Protein AF-A0A2D5WL47-F1 (afdb_monomer_lite)

Structure (mmCIF, N/CA/C/O backbone):
data_AF-A0A2D5WL47-F1
#
_entry.id   AF-A0A2D5WL47-F1
#
loop_
_atom_site.group_PDB
_atom_site.id
_atom_site.type_symbol
_atom_site.label_atom_id
_atom_site.label_alt_id
_atom_site.label_comp_id
_atom_site.label_asym_id
_atom_site.label_entity_id
_atom_site.label_seq_id
_atom_site.pdbx_PDB_ins_code
_atom_site.Cartn_x
_atom_site.Cartn_y
_atom_site.Cartn_z
_atom_site.occupancy
_atom_site.B_iso_or_equiv
_atom_site.auth_seq_id
_atom_site.auth_comp_id
_atom_site.auth_asym_id
_atom_site.auth_atom_id
_atom_site.pdbx_PDB_model_num
ATOM 1 N N . MET A 1 1 ? -4.409 -23.242 6.420 1.00 43.31 1 MET A N 1
ATOM 2 C CA . MET A 1 1 ? -5.184 -22.576 7.485 1.00 43.31 1 MET A CA 1
ATOM 3 C C . MET A 1 1 ? -6.016 -21.404 6.954 1.00 43.31 1 MET A C 1
ATOM 5 O O . MET A 1 1 ? -6.972 -21.057 7.621 1.00 43.31 1 MET A O 1
ATOM 9 N N . ASP A 1 2 ? -5.780 -20.902 5.731 1.00 52.81 2 ASP A N 1
ATOM 10 C CA . ASP A 1 2 ? -6.525 -19.758 5.171 1.00 52.81 2 ASP A CA 1
ATOM 11 C C . ASP A 1 2 ? -7.237 -20.101 3.855 1.00 52.81 2 ASP A C 1
ATOM 13 O O . ASP A 1 2 ? -6.760 -19.752 2.778 1.00 52.81 2 ASP A O 1
ATOM 17 N N . GLN A 1 3 ? -8.363 -20.816 3.903 1.00 56.00 3 GLN A N 1
ATOM 18 C CA . GLN A 1 3 ? -9.167 -21.039 2.688 1.00 56.00 3 GLN A CA 1
ATOM 19 C C . GLN A 1 3 ? -10.639 -20.651 2.795 1.00 56.00 3 GLN A C 1
ATOM 21 O O . GLN A 1 3 ? -11.350 -20.820 1.814 1.00 56.00 3 GLN A O 1
ATOM 26 N N . ASP A 1 4 ? -11.098 -20.068 3.908 1.00 75.31 4 ASP A N 1
ATOM 27 C CA . ASP A 1 4 ? -12.531 -19.768 4.031 1.00 75.31 4 ASP A CA 1
ATOM 28 C C . ASP A 1 4 ? -12.894 -18.404 4.616 1.00 75.31 4 ASP A C 1
ATOM 30 O O . ASP A 1 4 ? -14.038 -18.218 4.997 1.00 75.31 4 ASP A O 1
ATOM 34 N N . ILE A 1 5 ? -11.991 -17.413 4.614 1.00 80.88 5 ILE A N 1
ATOM 35 C CA . ILE A 1 5 ? -12.363 -16.016 4.944 1.00 80.88 5 ILE A CA 1
ATOM 36 C C . ILE A 1 5 ? -13.631 -15.565 4.186 1.00 80.88 5 ILE A C 1
ATOM 38 O O . ILE A 1 5 ? -14.514 -14.992 4.820 1.00 80.88 5 ILE A O 1
ATOM 42 N N . PRO A 1 6 ? -13.795 -15.866 2.880 1.00 84.69 6 PRO A N 1
ATOM 43 C CA . PRO A 1 6 ? -15.007 -15.491 2.161 1.00 84.69 6 PRO A CA 1
ATOM 44 C C . PRO A 1 6 ? -16.266 -16.155 2.711 1.00 84.69 6 PRO A C 1
ATOM 46 O O . PRO A 1 6 ? -17.240 -15.455 2.953 1.00 84.69 6 PRO A O 1
ATOM 49 N N . LYS A 1 7 ? -16.258 -17.469 2.975 1.00 85.56 7 LYS A N 1
ATOM 50 C CA . LYS A 1 7 ? -17.434 -18.142 3.551 1.00 85.56 7 LYS A CA 1
ATOM 51 C C . LYS A 1 7 ? -17.694 -17.705 4.987 1.00 85.56 7 LYS A C 1
ATOM 53 O O . LYS A 1 7 ? -18.824 -17.378 5.318 1.00 85.56 7 LYS A O 1
ATOM 58 N N . LYS A 1 8 ? -16.642 -17.612 5.800 1.00 87.56 8 LYS A N 1
ATOM 59 C CA . LYS A 1 8 ? -16.720 -17.152 7.189 1.00 87.56 8 LYS A CA 1
ATOM 60 C C . LYS A 1 8 ? -17.296 -15.754 7.314 1.00 87.56 8 LYS A C 1
ATOM 62 O O . LYS A 1 8 ? -18.013 -15.505 8.267 1.00 87.56 8 LYS A O 1
ATOM 67 N N . SER A 1 9 ? -17.049 -14.873 6.342 1.00 88.00 9 SER A N 1
ATOM 68 C CA . SER A 1 9 ? -17.625 -13.525 6.371 1.00 88.00 9 SER A CA 1
ATOM 69 C C . SER A 1 9 ? -19.160 -13.512 6.386 1.00 88.00 9 SER A C 1
ATOM 71 O O . SER A 1 9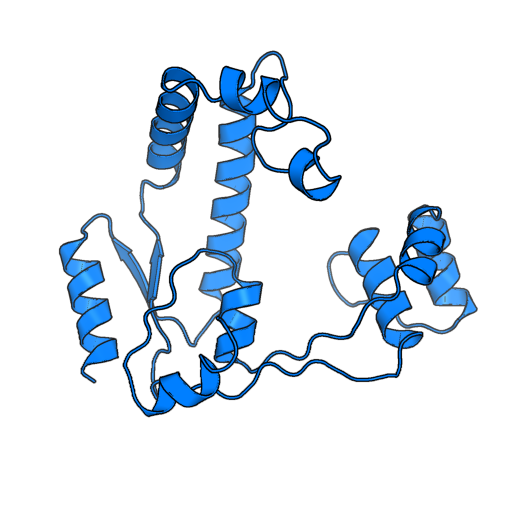 ? -19.741 -12.505 6.762 1.00 88.00 9 SER A O 1
ATOM 73 N N . PHE A 1 10 ? -19.828 -14.609 6.005 1.00 88.25 10 PHE A N 1
ATOM 74 C CA . PHE A 1 10 ? -21.287 -14.743 6.086 1.00 88.25 10 PHE A CA 1
ATOM 75 C C . PHE A 1 10 ? -21.785 -15.350 7.409 1.00 88.25 10 PHE A C 1
ATOM 77 O O . PHE A 1 10 ? -22.990 -15.364 7.644 1.00 88.25 10 PHE A O 1
ATOM 84 N N . GLU A 1 11 ? -20.890 -15.874 8.246 1.00 89.56 11 GLU A N 1
ATOM 85 C CA . GLU A 1 11 ? -21.222 -16.573 9.497 1.00 89.56 11 GLU A CA 1
ATOM 86 C C . GLU A 1 11 ? -20.698 -15.835 10.739 1.00 89.56 11 GLU A C 1
ATOM 88 O O . GLU A 1 11 ? -21.269 -15.964 11.820 1.00 89.56 11 GLU A O 1
ATOM 93 N N . GLU A 1 12 ? -19.617 -15.067 10.590 1.00 89.19 12 GLU A N 1
ATOM 94 C CA . GLU A 1 12 ? -18.886 -14.408 11.668 1.00 89.19 12 GLU A CA 1
ATOM 95 C C . GLU A 1 12 ? -18.470 -12.990 11.252 1.00 89.19 12 GLU A C 1
ATOM 97 O O . GLU A 1 12 ? -18.149 -12.733 10.087 1.00 89.19 12 GLU A O 1
ATOM 102 N N . ASP A 1 13 ? -18.383 -12.088 12.230 1.00 85.81 13 ASP A N 1
ATOM 103 C CA . ASP A 1 13 ? -17.834 -10.751 12.017 1.00 85.81 13 ASP A CA 1
ATOM 104 C C . ASP A 1 13 ? -16.311 -10.815 11.833 1.00 85.81 13 ASP A C 1
ATOM 106 O O . ASP A 1 13 ? -15.575 -11.340 12.674 1.00 85.81 13 ASP A O 1
ATOM 110 N N . ILE A 1 14 ? -15.816 -10.236 10.735 1.00 89.00 14 ILE A N 1
ATOM 111 C CA . ILE A 1 14 ? -14.386 -10.193 10.410 1.00 89.00 14 ILE A CA 1
ATOM 112 C C . ILE A 1 14 ? -13.913 -8.744 10.361 1.00 89.00 14 ILE A C 1
ATOM 114 O O . ILE A 1 14 ? -14.320 -7.970 9.497 1.00 89.00 14 ILE A O 1
ATOM 118 N N . LEU A 1 15 ? -12.964 -8.400 11.234 1.00 89.19 15 LEU A N 1
ATOM 119 C CA . LEU A 1 15 ? -12.290 -7.106 11.205 1.00 89.19 15 LEU A CA 1
ATOM 120 C C . LEU A 1 15 ? -10.944 -7.211 10.478 1.00 89.19 15 LEU A C 1
ATOM 122 O O . LEU A 1 15 ? -9.964 -7.735 11.009 1.00 89.19 15 LEU A O 1
ATOM 126 N N . ALA A 1 16 ? -10.883 -6.675 9.260 1.00 90.00 16 ALA A N 1
ATOM 127 C CA . ALA A 1 16 ? -9.639 -6.543 8.509 1.00 90.00 16 ALA A CA 1
ATOM 128 C C . ALA A 1 16 ? -8.959 -5.198 8.814 1.00 90.00 16 ALA A C 1
ATOM 130 O O . ALA A 1 16 ? -9.548 -4.138 8.612 1.00 90.00 16 ALA A O 1
ATOM 131 N N . VAL A 1 17 ? -7.694 -5.231 9.250 1.00 91.50 17 VAL A N 1
ATOM 132 C CA . VAL A 1 17 ? -6.908 -4.027 9.574 1.00 91.50 17 VAL A CA 1
ATOM 133 C C . VAL A 1 17 ? -5.669 -3.905 8.689 1.00 91.50 17 VAL A C 1
ATOM 135 O O . VAL A 1 17 ? -4.975 -4.883 8.413 1.00 91.50 17 VAL A O 1
ATOM 138 N N . GLY A 1 18 ? -5.368 -2.689 8.233 1.00 91.19 18 GLY A N 1
ATOM 139 C CA . GLY A 1 18 ? -4.182 -2.415 7.424 1.00 91.19 18 GLY A CA 1
ATOM 140 C C . GLY A 1 18 ? -4.255 -1.092 6.664 1.00 91.19 18 GLY A C 1
ATOM 141 O O . GLY A 1 18 ? -5.268 -0.405 6.669 1.00 91.19 18 GLY A O 1
ATOM 142 N N . GLY A 1 19 ? -3.158 -0.736 5.989 1.00 87.00 19 GLY A N 1
ATOM 143 C CA . GLY A 1 19 ? -3.037 0.520 5.229 1.00 87.00 19 GLY A CA 1
ATOM 144 C C . GLY A 1 19 ? -2.819 0.338 3.724 1.00 87.00 19 GLY A C 1
ATOM 145 O O . GLY A 1 19 ? -2.497 1.298 3.021 1.00 87.00 19 GLY A O 1
ATOM 146 N N . SER A 1 20 ? -2.915 -0.887 3.210 1.00 89.06 20 SER A N 1
ATOM 147 C CA . SER A 1 20 ? -2.666 -1.184 1.797 1.00 89.06 20 SER A CA 1
ATOM 148 C C . SER A 1 20 ? -3.931 -0.959 0.974 1.00 89.06 20 SER A C 1
ATOM 150 O O . SER A 1 20 ? -4.734 -1.876 0.823 1.00 89.06 20 SER A O 1
ATOM 152 N N . GLY A 1 21 ? -4.083 0.239 0.398 1.00 87.81 21 GLY A N 1
ATOM 153 C CA . GLY A 1 21 ? -5.276 0.621 -0.375 1.00 87.81 21 GLY A CA 1
ATOM 154 C C . GLY A 1 21 ? -5.687 -0.401 -1.441 1.00 87.81 21 GLY A C 1
ATOM 155 O O . GLY A 1 21 ? -6.848 -0.779 -1.502 1.00 87.81 21 GLY A O 1
ATOM 156 N N . LEU A 1 22 ? -4.735 -0.956 -2.205 1.00 86.69 22 LEU A N 1
ATOM 157 C CA . LEU A 1 22 ? -5.036 -1.990 -3.208 1.00 86.69 22 LEU A CA 1
ATOM 158 C C . LEU A 1 22 ? -5.657 -3.262 -2.604 1.00 86.69 22 LEU A C 1
ATOM 160 O O . LEU A 1 22 ? -6.521 -3.864 -3.230 1.00 86.69 22 LEU A O 1
ATOM 164 N N . TYR A 1 23 ? -5.226 -3.684 -1.413 1.00 88.38 23 TYR A N 1
ATOM 165 C CA . TYR A 1 23 ? -5.772 -4.882 -0.764 1.00 88.38 23 TYR A CA 1
ATOM 166 C C . TYR A 1 23 ? -7.167 -4.619 -0.209 1.00 88.38 23 TYR A C 1
ATOM 168 O O . TYR A 1 23 ? -8.057 -5.442 -0.389 1.00 88.38 23 TYR A O 1
ATOM 176 N N . VAL A 1 24 ? -7.378 -3.442 0.381 1.00 89.38 24 VAL A N 1
ATOM 177 C CA . VAL A 1 24 ? -8.704 -3.011 0.833 1.00 89.38 24 VAL A CA 1
ATOM 178 C C . VAL A 1 24 ? -9.665 -2.923 -0.358 1.00 89.38 24 VAL A C 1
ATOM 180 O O . VAL A 1 24 ? -10.738 -3.517 -0.327 1.00 89.38 24 VAL A O 1
ATOM 183 N N . LYS A 1 25 ? -9.237 -2.307 -1.467 1.00 87.56 25 LYS A N 1
ATOM 184 C CA . LYS A 1 25 ? -10.008 -2.258 -2.719 1.00 87.56 25 LYS A CA 1
ATOM 185 C C . LYS A 1 25 ? -10.340 -3.639 -3.255 1.00 87.56 25 LYS A C 1
ATOM 187 O O . LYS A 1 25 ? -11.439 -3.856 -3.746 1.00 87.56 25 LYS A O 1
ATOM 192 N N . ALA A 1 26 ? -9.393 -4.569 -3.167 1.00 87.56 26 ALA A N 1
ATOM 193 C CA . ALA A 1 26 ? -9.599 -5.920 -3.653 1.00 87.56 26 ALA A CA 1
ATOM 194 C C . ALA A 1 26 ? -10.737 -6.645 -2.948 1.00 87.56 26 ALA A C 1
ATOM 196 O O . ALA A 1 26 ? -11.525 -7.309 -3.617 1.00 87.56 26 ALA A O 1
ATOM 197 N N . ILE A 1 27 ? -10.845 -6.449 -1.638 1.00 88.44 27 ILE A N 1
ATOM 198 C CA . ILE A 1 27 ? -11.925 -6.994 -0.820 1.00 88.44 27 ILE A CA 1
ATOM 199 C C . ILE A 1 27 ? -13.246 -6.290 -1.156 1.00 88.44 27 ILE A C 1
ATOM 201 O O . ILE A 1 27 ? -14.239 -6.945 -1.454 1.00 88.44 27 ILE A O 1
ATOM 205 N N . ILE A 1 28 ? -13.237 -4.955 -1.165 1.00 88.75 28 ILE A N 1
ATOM 206 C CA . ILE A 1 28 ? -14.443 -4.127 -1.276 1.00 88.75 28 ILE A CA 1
ATOM 207 C C . ILE A 1 28 ? -15.092 -4.171 -2.675 1.00 88.75 28 ILE A C 1
ATOM 209 O O . ILE A 1 28 ? -16.319 -4.127 -2.799 1.00 88.75 28 ILE A O 1
ATOM 213 N N . ASP A 1 29 ? -14.281 -4.240 -3.733 1.00 86.56 29 ASP A N 1
ATOM 214 C CA . ASP A 1 29 ? -14.734 -4.161 -5.130 1.00 86.56 29 ASP A CA 1
ATOM 215 C C . ASP A 1 29 ? -14.579 -5.470 -5.901 1.00 86.56 29 ASP A C 1
ATOM 217 O O . ASP A 1 29 ? -14.781 -5.497 -7.114 1.00 86.56 29 ASP A O 1
ATOM 221 N N . ARG A 1 30 ? -14.214 -6.562 -5.220 1.00 83.19 30 ARG A N 1
ATOM 222 C CA . ARG A 1 30 ? -13.933 -7.856 -5.856 1.00 83.19 30 ARG A CA 1
ATOM 223 C C . ARG A 1 30 ? -12.927 -7.734 -7.004 1.00 83.19 30 ARG A C 1
ATOM 225 O O . ARG A 1 30 ? -13.163 -8.189 -8.123 1.00 83.19 30 ARG A O 1
ATOM 232 N N . TYR A 1 31 ? -11.802 -7.082 -6.725 1.00 81.75 31 TYR A N 1
ATOM 233 C CA . TYR A 1 31 ? -10.822 -6.740 -7.755 1.00 81.75 31 TYR A CA 1
ATOM 234 C C . TYR A 1 31 ? -10.299 -7.981 -8.490 1.00 81.75 31 TYR A C 1
ATOM 236 O O . TYR A 1 31 ? -10.012 -9.019 -7.885 1.00 81.75 31 TYR A O 1
ATOM 244 N N . GLU A 1 32 ? -10.140 -7.845 -9.806 1.00 80.75 32 GLU A N 1
ATOM 245 C CA . GLU A 1 32 ? -9.592 -8.887 -10.668 1.00 80.75 32 GLU A CA 1
ATOM 246 C C . GLU A 1 32 ? -8.072 -8.742 -10.781 1.00 80.75 32 GLU A C 1
ATOM 248 O O . GLU A 1 32 ? -7.541 -7.807 -11.388 1.00 80.75 32 GLU A O 1
ATOM 253 N N . PHE A 1 33 ? -7.347 -9.709 -10.233 1.00 80.38 33 PHE A N 1
ATOM 254 C CA . PHE A 1 33 ? -5.912 -9.824 -10.414 1.00 80.38 33 PHE A CA 1
ATOM 255 C C . PHE A 1 33 ? -5.618 -10.678 -11.642 1.00 80.38 33 PHE A C 1
ATOM 257 O O . PHE A 1 33 ? -5.869 -11.882 -11.673 1.00 80.38 33 PHE A O 1
ATOM 264 N N . LYS A 1 34 ? -5.022 -10.054 -12.656 1.00 81.38 34 LYS A N 1
ATOM 265 C CA . LYS A 1 34 ? -4.405 -10.796 -13.758 1.00 81.38 34 LYS A CA 1
ATOM 266 C C . LYS A 1 34 ? -3.190 -11.582 -13.244 1.00 81.38 34 LYS A C 1
ATOM 268 O O . LYS A 1 34 ? -2.488 -11.068 -12.362 1.00 81.38 34 LYS A O 1
ATOM 273 N N . PRO A 1 35 ? -2.898 -12.778 -13.768 1.00 79.75 3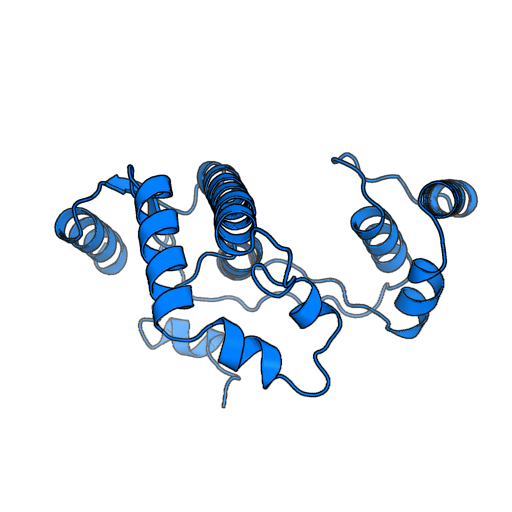5 PRO A N 1
ATOM 274 C CA . PRO A 1 35 ? -1.740 -13.544 -13.332 1.00 79.75 35 PRO A CA 1
ATOM 275 C C . PRO A 1 35 ? -0.441 -12.863 -13.760 1.00 79.75 35 PRO A C 1
ATOM 277 O O . PRO A 1 35 ? -0.419 -11.794 -14.383 1.00 79.75 35 PRO A O 1
ATOM 280 N N . THR A 1 36 ? 0.665 -13.483 -13.379 1.00 82.75 36 THR A N 1
ATOM 281 C CA . THR A 1 36 ? 1.992 -13.075 -13.806 1.00 82.75 36 THR A CA 1
ATOM 282 C C . THR A 1 36 ? 2.819 -14.294 -14.153 1.00 82.75 36 THR A C 1
ATOM 284 O O . THR A 1 36 ? 2.800 -15.255 -13.388 1.00 82.75 36 THR A O 1
ATOM 287 N N . ASP A 1 37 ? 3.607 -14.205 -15.215 1.00 85.81 37 ASP A N 1
ATOM 288 C CA . ASP A 1 37 ? 4.553 -15.243 -15.607 1.00 85.81 37 ASP A CA 1
ATOM 289 C C . ASP A 1 37 ? 5.986 -14.801 -15.249 1.00 85.81 37 ASP A C 1
ATOM 291 O O . ASP A 1 37 ? 6.429 -13.738 -15.702 1.00 85.81 37 ASP A O 1
ATOM 295 N N . PRO A 1 38 ? 6.716 -15.562 -14.410 1.00 88.19 38 PRO A N 1
ATOM 296 C CA . PRO A 1 38 ? 8.090 -15.237 -14.035 1.00 88.19 38 PRO A CA 1
ATOM 297 C C . PRO A 1 38 ? 9.082 -15.154 -15.206 1.00 88.19 38 PRO A C 1
ATOM 299 O O . PRO A 1 38 ? 10.014 -14.354 -15.129 1.00 88.19 38 PRO A O 1
ATOM 302 N N . ALA A 1 39 ? 8.906 -15.947 -16.267 1.00 90.19 39 ALA A N 1
ATOM 303 C CA . ALA A 1 39 ? 9.768 -15.919 -17.446 1.00 90.19 39 ALA A CA 1
ATOM 304 C C . ALA A 1 39 ? 9.547 -14.623 -18.235 1.00 90.19 39 ALA A C 1
ATOM 306 O O . ALA A 1 39 ? 10.502 -13.876 -18.453 1.00 90.19 39 ALA A O 1
ATOM 307 N N . ILE A 1 40 ? 8.284 -14.281 -18.523 1.00 89.88 40 ILE A N 1
ATOM 308 C CA . ILE A 1 40 ? 7.925 -13.012 -19.184 1.00 89.88 40 ILE A CA 1
ATOM 309 C C . ILE A 1 40 ? 8.420 -11.822 -18.355 1.00 89.88 40 ILE A C 1
ATOM 311 O O . ILE A 1 40 ? 9.051 -10.906 -18.880 1.00 89.88 40 ILE A O 1
ATOM 315 N N . ARG A 1 41 ? 8.191 -11.843 -17.034 1.00 90.81 41 ARG A N 1
ATOM 316 C CA . ARG A 1 41 ? 8.686 -10.809 -16.111 1.00 90.81 41 ARG A CA 1
ATOM 317 C C . ARG A 1 41 ? 10.193 -10.627 -16.248 1.00 90.81 41 ARG A C 1
ATOM 319 O O . ARG A 1 41 ? 10.663 -9.495 -16.317 1.00 90.81 41 ARG A O 1
ATOM 326 N N . SER A 1 42 ? 10.940 -11.730 -16.246 1.00 91.12 42 SER A N 1
ATOM 327 C CA . SER A 1 42 ? 12.399 -11.707 -16.310 1.00 91.12 42 SER A CA 1
ATOM 328 C C . SER A 1 42 ? 12.896 -11.081 -17.614 1.00 91.12 42 SER A C 1
ATOM 330 O O . SER A 1 42 ? 13.852 -10.310 -17.579 1.00 91.12 42 SER A O 1
ATOM 332 N N . GLU A 1 43 ? 12.247 -11.362 -18.744 1.00 92.75 43 GLU A N 1
ATOM 333 C CA . GLU A 1 43 ? 12.577 -10.750 -20.037 1.00 92.75 43 GLU A CA 1
ATOM 334 C C . GLU A 1 43 ? 12.267 -9.248 -20.049 1.00 92.75 43 GLU A C 1
ATOM 336 O O . GLU A 1 43 ? 13.118 -8.428 -20.397 1.00 92.75 43 GLU A O 1
ATOM 341 N N . LEU A 1 44 ? 11.079 -8.856 -19.581 1.00 93.12 44 LEU A N 1
ATOM 342 C CA . LEU A 1 44 ? 10.672 -7.451 -19.523 1.00 93.12 44 LEU A CA 1
ATOM 343 C C . LEU A 1 44 ? 11.530 -6.626 -18.549 1.00 93.12 44 LEU A C 1
ATOM 345 O O . LEU A 1 44 ? 11.807 -5.452 -18.804 1.00 93.12 44 LEU A O 1
ATOM 349 N N . GLU A 1 45 ? 11.996 -7.222 -17.447 1.00 93.00 45 GLU A N 1
ATOM 350 C CA . GLU A 1 45 ? 12.880 -6.560 -16.482 1.00 93.00 45 GLU A CA 1
ATOM 351 C C . GLU A 1 45 ? 14.229 -6.149 -17.095 1.00 93.00 45 GLU A C 1
ATOM 353 O O . GLU A 1 45 ? 14.823 -5.171 -16.622 1.00 93.00 45 GLU A O 1
ATOM 358 N N . GLN A 1 46 ? 14.688 -6.819 -18.159 1.00 94.50 46 GLN A N 1
ATOM 359 C CA . GLN A 1 46 ? 15.919 -6.467 -18.878 1.00 94.50 46 GLN A CA 1
ATOM 360 C C . GLN A 1 46 ? 15.761 -5.214 -19.749 1.00 94.50 46 GLN A C 1
ATOM 362 O O . GLN A 1 46 ? 16.747 -4.526 -20.016 1.00 94.50 46 GLN A O 1
ATOM 367 N N . LEU A 1 47 ? 14.533 -4.872 -20.147 1.00 94.06 47 LEU A N 1
ATOM 368 C CA . LEU A 1 47 ? 14.256 -3.723 -21.005 1.00 94.06 47 LEU A CA 1
ATOM 369 C C . LEU A 1 47 ? 14.281 -2.413 -20.212 1.00 94.06 47 LEU A C 1
ATOM 371 O O . LEU A 1 47 ? 13.796 -2.320 -19.079 1.00 94.06 47 LEU A O 1
ATOM 375 N N . ASN A 1 48 ? 14.846 -1.361 -20.795 1.00 94.06 48 ASN A N 1
ATOM 376 C CA . ASN A 1 48 ? 14.741 -0.009 -20.251 1.00 94.06 48 ASN A CA 1
ATOM 377 C C . ASN A 1 48 ? 13.377 0.630 -20.594 1.00 94.06 48 ASN A C 1
ATOM 379 O O . ASN A 1 48 ? 12.536 0.024 -21.255 1.00 94.06 48 ASN A O 1
ATOM 383 N N . TYR A 1 49 ? 13.134 1.846 -20.099 1.00 93.06 49 TYR A N 1
ATOM 384 C CA . TYR A 1 49 ? 11.855 2.536 -20.294 1.00 93.06 49 TYR A CA 1
ATOM 385 C C . TYR A 1 49 ? 11.508 2.726 -21.781 1.00 93.06 49 TYR A C 1
ATOM 387 O O . TYR A 1 49 ? 10.415 2.352 -22.198 1.00 93.06 49 TYR A O 1
ATOM 395 N N . ASP A 1 50 ? 12.448 3.226 -22.583 1.00 94.12 50 ASP A N 1
ATOM 396 C CA . ASP A 1 50 ? 12.227 3.513 -24.006 1.00 94.12 50 ASP A CA 1
ATOM 397 C C . ASP A 1 50 ? 12.004 2.230 -24.816 1.00 94.12 50 ASP A C 1
ATOM 399 O O . ASP A 1 50 ? 11.163 2.178 -25.711 1.00 94.12 50 ASP A O 1
ATOM 403 N N . GLN A 1 51 ? 12.713 1.155 -24.463 1.00 95.44 51 GLN A N 1
ATOM 404 C CA . GLN A 1 51 ? 12.520 -0.166 -25.059 1.00 95.44 51 GLN A CA 1
ATOM 405 C C . GLN A 1 51 ? 11.132 -0.738 -24.755 1.00 95.44 51 GLN A C 1
ATOM 407 O O . GLN A 1 51 ? 10.532 -1.351 -25.633 1.00 95.44 51 GLN A O 1
ATOM 412 N N . LEU A 1 52 ? 10.601 -0.522 -23.547 1.00 94.88 52 LEU A N 1
ATOM 413 C CA . LEU A 1 52 ? 9.240 -0.938 -23.200 1.00 94.88 52 LEU A CA 1
ATOM 414 C C . LEU A 1 52 ? 8.189 -0.131 -23.966 1.00 94.88 52 LEU A C 1
ATOM 416 O O . LEU A 1 52 ? 7.224 -0.715 -24.447 1.00 94.88 52 LEU A O 1
ATOM 420 N N . ILE A 1 53 ? 8.381 1.179 -24.135 1.00 94.06 53 ILE A N 1
ATOM 421 C CA . ILE A 1 53 ? 7.501 2.002 -24.982 1.00 94.06 53 ILE A CA 1
ATOM 422 C C . ILE A 1 53 ? 7.514 1.491 -26.424 1.00 94.06 53 ILE A C 1
ATOM 424 O O . ILE A 1 53 ? 6.460 1.238 -27.000 1.00 94.06 53 ILE A O 1
ATOM 428 N N . LYS A 1 54 ? 8.699 1.224 -26.978 1.00 94.62 54 LYS A N 1
ATOM 429 C CA . LYS A 1 54 ? 8.817 0.646 -28.319 1.00 94.62 54 LYS A CA 1
ATOM 430 C C . LYS A 1 54 ? 8.163 -0.734 -28.419 1.00 94.62 54 LYS A C 1
ATOM 432 O O . LYS A 1 54 ? 7.584 -1.063 -29.447 1.00 94.62 54 LYS A O 1
ATOM 437 N N . PHE A 1 55 ? 8.227 -1.545 -27.361 1.00 94.19 55 PHE A N 1
ATOM 438 C CA . PHE A 1 55 ? 7.523 -2.827 -27.308 1.00 94.19 55 PHE A CA 1
ATOM 439 C C . PHE A 1 55 ? 6.007 -2.631 -27.424 1.00 94.19 55 PHE A C 1
ATOM 441 O O . PHE A 1 55 ? 5.363 -3.361 -28.174 1.00 94.19 55 PHE A O 1
ATOM 448 N N . HIS A 1 56 ? 5.446 -1.644 -26.719 1.00 94.00 56 HIS A N 1
ATOM 449 C CA . HIS A 1 56 ? 4.033 -1.289 -26.845 1.00 94.00 56 HIS A CA 1
ATOM 450 C C . HIS A 1 56 ? 3.670 -0.899 -28.283 1.00 94.00 56 HIS A C 1
ATOM 452 O O . HIS A 1 56 ? 2.694 -1.415 -28.817 1.00 94.00 56 HIS A O 1
ATOM 458 N N . GLU A 1 57 ? 4.477 -0.048 -28.922 1.00 93.25 57 GLU A N 1
ATOM 459 C CA . GLU A 1 57 ? 4.257 0.392 -30.307 1.00 93.25 57 GLU A CA 1
ATOM 460 C C . GLU A 1 57 ? 4.308 -0.771 -31.306 1.00 93.25 57 GLU A C 1
ATOM 462 O O . GLU A 1 57 ? 3.409 -0.919 -32.127 1.00 93.25 57 GLU A O 1
ATOM 467 N N . LEU A 1 58 ? 5.339 -1.621 -31.224 1.00 94.38 58 LEU A N 1
ATOM 468 C CA . LEU A 1 58 ? 5.551 -2.727 -32.165 1.00 94.38 58 LEU A CA 1
ATOM 469 C C . LEU A 1 58 ? 4.494 -3.833 -32.062 1.00 94.38 58 LEU A C 1
ATOM 471 O O . LEU A 1 58 ? 4.268 -4.533 -33.044 1.00 94.38 58 LEU A O 1
ATOM 475 N N . ASN A 1 59 ? 3.885 -4.008 -30.888 1.00 92.69 59 ASN A N 1
ATOM 476 C CA . ASN A 1 59 ? 2.873 -5.039 -30.637 1.00 92.69 59 ASN A CA 1
ATOM 477 C C . ASN A 1 59 ? 1.449 -4.468 -30.571 1.00 92.69 59 ASN A C 1
ATOM 479 O O . ASN A 1 59 ? 0.542 -5.165 -30.126 1.00 92.69 59 ASN A O 1
ATOM 483 N N . GLU A 1 60 ? 1.260 -3.200 -30.955 1.00 93.12 60 GLU A N 1
ATOM 484 C CA . GLU A 1 60 ? -0.039 -2.512 -30.936 1.00 93.12 60 GLU A CA 1
ATOM 485 C C . GLU A 1 60 ? -0.733 -2.548 -29.555 1.00 93.12 60 GLU A C 1
ATOM 487 O O . GLU A 1 60 ? -1.959 -2.518 -29.441 1.00 93.12 60 GLU A O 1
ATOM 492 N N . ILE A 1 61 ? 0.055 -2.587 -28.472 1.00 92.38 61 ILE A N 1
ATOM 493 C CA . ILE A 1 61 ? -0.454 -2.593 -27.098 1.00 92.38 61 ILE A CA 1
ATOM 494 C C . ILE A 1 61 ? -0.656 -1.139 -26.656 1.00 92.38 61 ILE A C 1
ATOM 496 O O . ILE A 1 61 ? 0.331 -0.411 -26.494 1.00 92.38 61 ILE A O 1
ATOM 500 N N . PRO A 1 62 ? -1.891 -0.697 -26.358 1.00 92.12 62 PRO A N 1
ATOM 501 C CA . PRO A 1 62 ? -2.136 0.681 -25.965 1.00 92.12 62 PRO A CA 1
ATOM 502 C C . PRO A 1 62 ? -1.392 1.021 -24.672 1.00 92.12 62 PRO A C 1
ATOM 504 O O . PRO A 1 62 ? -1.335 0.232 -23.719 1.00 92.12 62 PRO A O 1
ATOM 507 N N . ILE A 1 63 ? -0.801 2.213 -24.652 1.00 90.25 63 ILE A N 1
ATOM 508 C CA . ILE A 1 63 ? -0.113 2.741 -23.477 1.00 90.25 63 ILE A CA 1
ATOM 509 C C . ILE A 1 63 ? -1.171 3.125 -22.424 1.00 90.25 63 ILE A C 1
ATOM 511 O O . ILE A 1 63 ? -2.171 3.753 -22.775 1.00 90.25 63 ILE A O 1
ATOM 515 N N . PRO A 1 64 ? -0.982 2.768 -21.140 1.00 84.25 64 PRO A N 1
ATOM 516 C CA . PRO A 1 64 ? -1.919 3.131 -20.080 1.00 84.25 64 PRO A CA 1
ATOM 517 C C . PRO A 1 64 ? -2.081 4.649 -19.925 1.00 84.25 64 PRO A C 1
ATOM 519 O O . PRO A 1 64 ? -1.085 5.363 -19.828 1.00 84.25 64 PRO A O 1
ATOM 522 N N . ASP A 1 65 ? -3.321 5.125 -19.784 1.00 81.12 65 ASP A N 1
ATOM 523 C CA . ASP A 1 65 ? -3.645 6.540 -19.524 1.00 81.12 65 ASP A CA 1
ATOM 524 C C . ASP A 1 65 ? -3.471 6.911 -18.036 1.00 81.12 65 ASP A C 1
ATOM 526 O O . ASP A 1 65 ? -4.403 7.266 -17.318 1.00 81.12 65 ASP A O 1
ATOM 530 N N . ILE A 1 66 ? -2.261 6.700 -17.517 1.00 80.50 66 ILE A N 1
ATOM 531 C CA . ILE A 1 66 ? -1.864 6.975 -16.130 1.00 80.50 66 ILE A CA 1
ATOM 532 C C . ILE A 1 66 ? -0.382 7.358 -16.079 1.00 80.50 66 ILE A C 1
ATOM 534 O O . ILE A 1 66 ? 0.364 7.102 -17.018 1.00 80.50 66 ILE A O 1
ATOM 538 N N . GLU A 1 67 ? 0.080 7.903 -14.946 1.00 79.44 67 GLU A N 1
ATOM 539 C CA . GLU A 1 67 ? 1.505 8.185 -14.717 1.00 79.44 67 GLU A CA 1
ATOM 540 C C . GLU A 1 67 ? 2.367 6.944 -15.008 1.00 79.44 67 GLU A C 1
ATOM 542 O O . GLU A 1 67 ? 2.318 5.944 -14.277 1.00 79.44 67 GLU A O 1
ATOM 547 N N . LEU A 1 68 ? 3.152 7.014 -16.085 1.00 82.88 68 LEU A N 1
ATOM 548 C CA . LEU A 1 68 ? 3.933 5.896 -16.589 1.00 82.88 68 LEU A CA 1
ATOM 549 C C . LEU A 1 68 ? 5.196 5.691 -15.764 1.00 82.88 68 LEU A C 1
ATOM 551 O O . LEU A 1 68 ? 5.915 6.613 -15.390 1.00 82.88 68 LEU A O 1
ATOM 555 N N . ASN A 1 69 ? 5.492 4.426 -15.509 1.00 87.88 69 ASN A N 1
ATOM 556 C CA . ASN A 1 69 ? 6.790 3.999 -15.024 1.00 87.88 69 ASN A CA 1
ATOM 557 C C . ASN A 1 69 ? 7.088 2.611 -15.584 1.00 87.88 69 ASN A C 1
ATOM 559 O O . ASN A 1 69 ? 6.178 1.898 -16.014 1.00 87.88 69 ASN A O 1
ATOM 563 N N . LYS A 1 70 ? 8.363 2.212 -15.523 1.00 90.38 70 LYS A N 1
ATOM 564 C CA . LYS A 1 70 ? 8.832 0.909 -16.013 1.00 90.38 70 LYS A CA 1
ATOM 565 C C . LYS A 1 70 ? 7.938 -0.243 -15.536 1.00 90.38 70 LYS A C 1
ATOM 567 O O . LYS A 1 70 ? 7.515 -1.066 -16.334 1.00 90.38 70 LYS A O 1
ATOM 572 N N . ARG A 1 71 ? 7.571 -0.266 -14.250 1.00 88.25 71 ARG A N 1
ATOM 573 C CA . ARG A 1 71 ? 6.725 -1.326 -13.675 1.00 88.25 71 ARG A CA 1
ATOM 574 C C . ARG A 1 71 ? 5.316 -1.358 -14.274 1.00 88.25 71 ARG A C 1
ATOM 576 O O . ARG A 1 71 ? 4.792 -2.443 -14.493 1.00 88.25 71 ARG A O 1
ATOM 583 N N . ARG A 1 72 ? 4.696 -0.203 -14.526 1.00 89.56 72 ARG A N 1
ATOM 584 C CA . ARG A 1 72 ? 3.354 -0.113 -15.125 1.00 89.56 72 ARG A CA 1
ATOM 585 C C . ARG A 1 72 ? 3.347 -0.529 -16.593 1.00 89.56 72 ARG A C 1
ATOM 587 O O . ARG A 1 72 ? 2.423 -1.230 -16.983 1.00 89.56 72 ARG A O 1
ATOM 594 N N . LEU A 1 73 ? 4.378 -0.163 -17.358 1.00 92.69 73 LEU A N 1
ATOM 595 C CA . LEU A 1 73 ? 4.540 -0.604 -18.749 1.00 92.69 73 LEU A CA 1
ATOM 596 C C . LEU A 1 73 ? 4.685 -2.126 -18.825 1.00 92.69 73 LEU A C 1
ATOM 598 O O . LEU A 1 73 ? 3.882 -2.785 -19.477 1.00 92.69 73 LEU A O 1
ATOM 602 N N . MET A 1 74 ? 5.624 -2.694 -18.056 1.00 92.12 74 MET A N 1
ATOM 603 C CA . MET A 1 74 ? 5.796 -4.151 -17.983 1.00 92.12 74 MET A CA 1
ATOM 604 C C . MET A 1 74 ? 4.490 -4.847 -17.591 1.00 92.12 74 MET A C 1
ATOM 606 O O . MET A 1 74 ? 4.093 -5.817 -18.223 1.00 92.12 74 MET A O 1
ATOM 610 N N . ARG A 1 75 ? 3.779 -4.320 -16.583 1.00 89.69 75 ARG A N 1
ATOM 611 C CA . ARG A 1 75 ? 2.509 -4.898 -16.133 1.00 89.69 75 ARG A CA 1
ATOM 612 C C . ARG A 1 75 ? 1.421 -4.838 -17.204 1.00 89.69 75 ARG A C 1
ATOM 614 O O . ARG A 1 75 ? 0.625 -5.767 -17.287 1.00 89.69 75 ARG A O 1
ATOM 6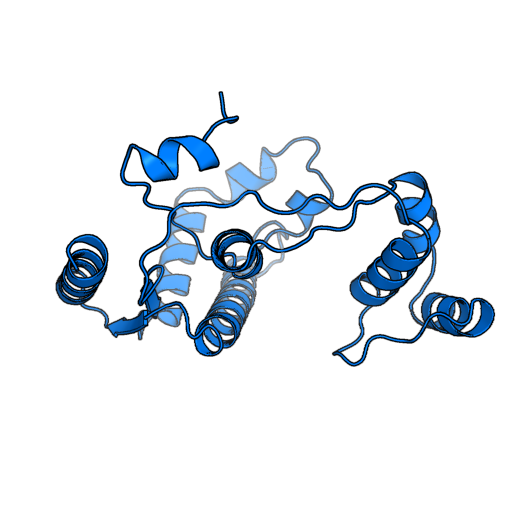21 N N . ASN A 1 76 ? 1.365 -3.767 -17.995 1.00 90.56 76 ASN A N 1
ATOM 622 C CA . ASN A 1 76 ? 0.420 -3.675 -19.099 1.00 90.56 76 ASN A CA 1
ATOM 623 C C . ASN A 1 76 ? 0.763 -4.700 -20.180 1.00 90.56 76 ASN A C 1
ATOM 625 O O . ASN A 1 76 ? -0.116 -5.452 -20.572 1.00 90.56 76 ASN A O 1
ATOM 629 N N . ILE A 1 77 ? 2.032 -4.811 -20.575 1.00 91.25 77 ILE A N 1
ATOM 630 C CA . ILE A 1 77 ? 2.489 -5.822 -21.538 1.00 91.25 77 ILE A CA 1
ATOM 631 C C . ILE A 1 77 ? 2.131 -7.238 -21.061 1.00 91.25 77 ILE A C 1
ATOM 633 O O . ILE A 1 77 ? 1.438 -7.961 -21.771 1.00 91.25 77 ILE A O 1
ATOM 637 N N . GLU A 1 78 ? 2.493 -7.605 -19.824 1.00 89.94 78 GLU A N 1
ATOM 638 C CA . GLU A 1 78 ? 2.107 -8.892 -19.219 1.00 89.94 78 GLU A CA 1
ATOM 639 C C . GLU A 1 78 ? 0.599 -9.135 -19.313 1.00 89.94 78 GLU A C 1
ATOM 641 O O . GLU A 1 78 ? 0.161 -10.243 -19.594 1.00 89.94 78 GLU A O 1
ATOM 646 N N . SER A 1 79 ? -0.201 -8.092 -19.083 1.00 86.81 79 SER A N 1
ATOM 647 C CA . SER A 1 79 ? -1.657 -8.190 -19.060 1.00 86.81 79 SER A CA 1
ATOM 648 C C . SER A 1 79 ? -2.311 -8.434 -20.422 1.00 86.81 79 SER A C 1
ATOM 650 O O . SER A 1 79 ? -3.497 -8.770 -20.433 1.00 86.81 79 SER A O 1
ATOM 652 N N . TYR A 1 80 ? -1.578 -8.201 -21.515 1.00 87.69 80 TYR A N 1
ATOM 653 C CA . TYR A 1 80 ? -1.992 -8.481 -22.893 1.00 87.69 80 TYR A CA 1
ATOM 654 C C . TYR A 1 80 ? -1.427 -9.813 -23.396 1.00 87.69 80 TYR A C 1
ATOM 656 O O . TYR A 1 80 ? -2.054 -10.447 -24.234 1.00 87.69 80 TYR A O 1
ATOM 664 N N . ILE A 1 81 ? -0.267 -10.244 -22.888 1.00 86.56 81 ILE A N 1
ATOM 665 C CA . ILE A 1 81 ? 0.323 -11.541 -23.251 1.00 86.56 81 ILE A CA 1
ATOM 666 C C . ILE A 1 81 ? -0.373 -12.691 -22.508 1.00 86.56 81 ILE A C 1
ATOM 668 O O . ILE A 1 81 ? -0.594 -13.757 -23.075 1.00 86.56 81 ILE A O 1
ATOM 672 N N . LEU A 1 82 ? -0.707 -12.490 -21.232 1.00 83.25 82 LEU A N 1
ATOM 673 C CA . LEU A 1 82 ? -1.311 -13.513 -20.382 1.00 83.25 82 LEU A CA 1
ATOM 674 C C . LEU A 1 82 ? -2.837 -13.414 -20.436 1.00 83.25 82 LEU A C 1
ATOM 676 O O . LEU A 1 82 ? -3.438 -12.614 -19.714 1.00 83.25 82 LEU A O 1
ATOM 680 N N . ASP A 1 83 ? -3.445 -14.242 -21.285 1.00 68.62 83 ASP A N 1
ATOM 681 C CA . ASP A 1 83 ? -4.904 -14.327 -21.459 1.00 68.62 83 ASP A CA 1
ATOM 682 C C . ASP A 1 83 ? -5.573 -15.325 -20.482 1.00 68.62 83 ASP A C 1
ATOM 684 O O . ASP A 1 83 ? -6.794 -15.384 -20.347 1.00 68.62 83 ASP A O 1
ATOM 688 N N . GLU A 1 84 ? -4.782 -16.108 -19.739 1.00 62.00 84 GLU A N 1
ATOM 689 C CA . GLU A 1 84 ? -5.298 -17.234 -18.953 1.00 62.00 84 GLU A CA 1
ATOM 690 C C . GLU A 1 84 ? -5.590 -16.898 -17.482 1.00 62.00 84 GLU A C 1
ATOM 692 O O . GLU A 1 84 ? -4.785 -16.311 -16.775 1.00 62.00 84 GLU A O 1
ATOM 697 N N . SER A 1 85 ? -6.758 -17.334 -17.000 1.00 58.47 85 SER A N 1
ATOM 698 C CA . SER A 1 85 ? -7.230 -17.335 -15.603 1.00 58.47 85 SER A CA 1
ATOM 699 C C . SER A 1 85 ? -6.983 -16.055 -14.785 1.00 58.47 85 SER A C 1
ATOM 701 O O . SER A 1 85 ? -5.961 -15.856 -14.127 1.00 58.47 85 SER A O 1
ATOM 703 N N . LYS A 1 86 ? -8.000 -15.195 -14.735 1.00 73.19 86 LYS A N 1
ATOM 704 C CA . LYS A 1 86 ? -8.049 -14.090 -13.776 1.00 73.19 86 LYS A CA 1
ATOM 705 C C . LYS A 1 86 ? -8.323 -14.639 -12.376 1.00 73.19 86 LYS A C 1
ATOM 707 O O . LYS A 1 86 ? -9.296 -15.368 -12.183 1.00 73.19 86 LYS A O 1
ATOM 712 N N . TYR A 1 87 ? -7.527 -14.245 -11.385 1.00 76.56 87 TYR A N 1
ATOM 713 C CA . TYR A 1 87 ? -7.927 -14.418 -9.993 1.00 76.56 87 TYR A CA 1
ATOM 714 C C . TYR A 1 87 ? -8.883 -13.283 -9.628 1.00 76.56 87 TYR A C 1
ATOM 716 O O . TYR A 1 87 ? -8.473 -12.131 -9.488 1.00 76.56 87 TYR A O 1
ATOM 724 N N . VAL A 1 88 ? -10.167 -13.597 -9.501 1.00 80.25 88 VAL A N 1
ATOM 725 C CA . VAL A 1 88 ? -11.175 -12.651 -9.016 1.00 80.25 88 VAL A CA 1
ATOM 726 C C . VAL A 1 88 ? -11.271 -12.808 -7.510 1.00 80.25 88 VAL A C 1
ATOM 728 O O . VAL A 1 88 ? -11.468 -13.924 -7.026 1.00 80.25 88 VAL A O 1
ATOM 731 N N . PHE A 1 89 ? -11.140 -11.707 -6.766 1.00 81.44 89 PHE A N 1
ATOM 732 C CA . PHE A 1 89 ? -11.310 -11.784 -5.322 1.00 81.44 89 PHE A CA 1
ATOM 733 C C . PHE A 1 89 ? -12.727 -12.315 -4.998 1.00 81.44 89 PHE A C 1
ATOM 735 O O . PHE A 1 89 ? -13.722 -11.836 -5.568 1.00 81.44 89 PHE A O 1
ATOM 742 N N . PRO A 1 90 ? -12.837 -13.353 -4.150 1.00 84.75 90 PRO A N 1
ATOM 743 C CA . PRO A 1 90 ? -14.116 -13.976 -3.829 1.00 84.75 90 PRO A CA 1
ATOM 744 C C . PRO A 1 90 ? -15.052 -12.972 -3.154 1.00 84.75 90 PRO A C 1
ATOM 746 O O . PRO A 1 90 ? -14.612 -12.010 -2.529 1.00 84.75 90 PRO A O 1
ATOM 749 N N . GLN A 1 91 ? -16.357 -13.186 -3.301 1.00 84.88 91 GLN A N 1
ATOM 750 C CA . GLN A 1 91 ? -17.337 -12.340 -2.632 1.00 84.88 91 GLN A CA 1
ATOM 751 C C . GLN A 1 91 ? -17.230 -12.520 -1.116 1.00 84.88 91 GLN A C 1
ATOM 753 O O . GLN A 1 91 ? -17.170 -13.645 -0.622 1.00 84.88 91 GLN A O 1
ATOM 758 N N . VAL A 1 92 ? -17.223 -11.397 -0.410 1.00 88.56 92 VAL A N 1
ATOM 759 C CA . VAL A 1 92 ? -17.315 -11.314 1.048 1.00 88.56 92 VAL A CA 1
ATOM 760 C C . VAL A 1 92 ? -18.627 -10.629 1.424 1.00 88.56 92 VAL A C 1
ATOM 762 O O . VAL A 1 92 ? -19.162 -9.848 0.630 1.00 88.56 92 VAL A O 1
ATOM 765 N N . CYS A 1 93 ? -19.146 -10.923 2.611 1.00 88.31 93 CYS A N 1
ATOM 766 C CA . CYS A 1 93 ? -20.241 -10.159 3.193 1.00 88.31 93 CYS A CA 1
ATOM 767 C C . CYS A 1 93 ? -19.714 -8.777 3.599 1.00 88.31 93 CYS A C 1
ATOM 769 O O . CYS A 1 93 ? -18.724 -8.681 4.324 1.00 88.31 93 CYS A O 1
ATOM 771 N N . LEU A 1 94 ? -20.334 -7.714 3.088 1.00 87.69 94 LEU A N 1
ATOM 772 C CA . LEU A 1 94 ? -19.995 -6.330 3.413 1.00 87.69 94 LEU A CA 1
ATOM 773 C C . LEU A 1 94 ? -21.276 -5.586 3.801 1.00 87.69 94 LEU A C 1
ATOM 775 O O . LEU A 1 94 ? -22.323 -5.889 3.226 1.00 87.69 94 LEU A O 1
ATOM 779 N N . PRO A 1 95 ? -21.199 -4.601 4.711 1.00 84.88 95 PRO A N 1
ATOM 780 C CA . PRO A 1 95 ? -22.317 -3.708 4.991 1.00 84.88 95 PRO A CA 1
ATOM 781 C C . PRO A 1 95 ? -22.775 -2.951 3.735 1.00 84.88 95 PRO A C 1
ATOM 783 O O . PRO A 1 95 ? -21.956 -2.593 2.885 1.00 84.88 95 PRO A O 1
ATOM 786 N N . ASP A 1 96 ? -24.072 -2.640 3.655 1.00 81.44 96 ASP A N 1
ATOM 787 C CA . ASP A 1 96 ? -24.667 -1.914 2.520 1.00 81.44 96 ASP A CA 1
ATOM 788 C C . ASP A 1 96 ? -24.210 -0.446 2.428 1.00 81.44 96 ASP A C 1
ATOM 790 O O . ASP A 1 96 ? -24.284 0.170 1.363 1.00 81.44 96 ASP A O 1
ATOM 794 N N . SER A 1 97 ? -23.757 0.131 3.547 1.00 86.69 97 SER A N 1
ATOM 795 C CA . SER A 1 97 ? -23.307 1.522 3.634 1.00 86.69 97 SER A CA 1
ATOM 796 C C . SER A 1 97 ? -21.783 1.641 3.480 1.00 86.69 97 SER A C 1
ATOM 798 O O . SER A 1 97 ? -21.247 1.546 2.377 1.00 86.69 97 SER A O 1
ATOM 800 N N . TYR A 1 98 ? -21.066 1.866 4.580 1.00 91.62 98 TYR A N 1
ATOM 801 C CA . TYR A 1 98 ? -19.611 1.896 4.611 1.00 91.62 98 TYR A CA 1
ATOM 802 C C . TYR A 1 98 ? -19.062 0.506 4.922 1.00 91.62 98 TYR A C 1
ATOM 804 O O . TYR A 1 98 ? -19.440 -0.117 5.907 1.00 91.62 98 TYR A O 1
ATOM 812 N N . ALA A 1 99 ? -18.088 0.058 4.135 1.00 91.44 99 ALA A N 1
ATOM 813 C CA . ALA A 1 99 ? -17.373 -1.193 4.372 1.00 91.44 99 ALA A CA 1
ATOM 814 C C . ALA A 1 99 ? -16.338 -1.089 5.511 1.00 91.44 99 ALA A C 1
ATOM 816 O O . ALA A 1 99 ? -15.728 -2.086 5.888 1.00 91.44 99 ALA A O 1
ATOM 817 N N . GLY A 1 100 ? -16.090 0.116 6.035 1.00 92.69 100 GLY A N 1
ATOM 818 C CA . GLY A 1 100 ? -15.153 0.345 7.128 1.00 92.69 100 GLY A CA 1
ATOM 819 C C . GLY A 1 100 ? -14.752 1.808 7.279 1.00 92.69 100 GLY A C 1
ATOM 820 O O . GLY A 1 100 ? -15.353 2.710 6.689 1.00 92.69 100 GLY A O 1
ATOM 821 N N . ILE A 1 101 ? -13.700 2.032 8.068 1.00 93.81 101 ILE A N 1
ATOM 822 C CA . ILE A 1 101 ? -13.168 3.362 8.371 1.00 93.81 101 ILE A CA 1
ATOM 823 C C . ILE A 1 101 ? -11.748 3.541 7.834 1.00 93.81 101 ILE A C 1
ATOM 825 O O . ILE A 1 101 ? -10.937 2.616 7.838 1.00 93.81 101 ILE A O 1
ATOM 829 N N . PHE A 1 102 ? -11.419 4.765 7.430 1.00 94.94 102 PHE A N 1
ATOM 830 C CA . PHE A 1 102 ? -10.038 5.201 7.257 1.00 94.94 102 PHE A CA 1
ATOM 831 C C . PHE A 1 102 ? -9.718 6.267 8.304 1.00 94.94 102 PHE A C 1
ATOM 833 O O . PHE A 1 102 ? -10.175 7.408 8.203 1.00 94.94 102 PHE A O 1
ATOM 840 N N . TRP A 1 103 ? -8.932 5.887 9.311 1.00 94.25 103 TRP A N 1
ATOM 841 C CA . TRP A 1 103 ? -8.496 6.802 10.360 1.00 94.25 103 TRP A CA 1
ATOM 842 C C . TRP A 1 103 ? -7.274 7.611 9.904 1.00 94.25 103 TRP A C 1
ATOM 844 O O . TRP A 1 103 ? -6.169 7.089 9.744 1.00 94.25 103 TRP A O 1
ATOM 854 N N . ASN A 1 104 ? -7.482 8.909 9.697 1.00 94.44 104 ASN A N 1
ATOM 855 C CA . ASN A 1 104 ? -6.449 9.883 9.379 1.00 94.44 104 ASN A CA 1
ATOM 856 C C . ASN A 1 104 ? -6.092 10.698 10.629 1.00 94.44 104 ASN A C 1
ATOM 858 O O . ASN A 1 104 ? -6.714 11.718 10.912 1.00 94.44 104 ASN A O 1
ATOM 862 N N . HIS A 1 105 ? -5.071 10.267 11.367 1.00 94.19 105 HIS A N 1
ATOM 863 C CA . HIS A 1 105 ? -4.602 10.998 12.543 1.00 94.19 105 HIS A CA 1
ATOM 864 C C . HIS A 1 105 ? -3.975 12.356 12.134 1.00 94.19 105 HIS A C 1
ATOM 866 O O . HIS A 1 105 ? -2.975 12.359 11.406 1.00 94.19 105 HIS A O 1
ATOM 872 N N . PRO A 1 106 ? -4.448 13.515 12.642 1.00 94.12 106 PRO A N 1
ATOM 873 C CA . PRO A 1 106 ? -3.947 14.841 12.246 1.00 94.12 106 PRO A CA 1
ATOM 874 C C . PRO A 1 106 ? -2.424 15.000 12.408 1.00 94.12 106 PRO A C 1
ATOM 876 O O . PRO A 1 106 ? -1.724 15.488 11.519 1.00 94.12 106 PRO A O 1
ATOM 879 N N . ASN A 1 107 ? -1.885 14.481 13.515 1.00 95.50 107 ASN A N 1
ATOM 880 C CA . ASN A 1 107 ? -0.453 14.511 13.840 1.00 95.50 107 ASN A CA 1
ATOM 881 C C . ASN A 1 107 ? 0.380 13.354 13.245 1.00 95.50 107 ASN A C 1
ATOM 883 O O . ASN A 1 107 ? 1.473 13.073 13.741 1.00 95.50 107 ASN A O 1
ATOM 887 N N . TYR A 1 108 ? -0.075 12.683 12.175 1.00 94.94 108 TYR A N 1
ATOM 888 C CA . TYR A 1 108 ? 0.609 11.495 11.631 1.00 94.94 108 TYR A CA 1
ATOM 889 C C . TYR A 1 108 ? 2.101 11.719 11.327 1.00 94.94 108 TYR A C 1
ATOM 891 O O . TYR A 1 108 ? 2.903 10.799 11.458 1.00 94.94 108 TYR A O 1
ATOM 899 N N . LYS A 1 109 ? 2.505 12.936 10.932 1.00 96.44 109 LYS A N 1
ATOM 900 C CA . LYS A 1 109 ? 3.914 13.260 10.644 1.00 96.44 109 LYS A CA 1
ATOM 901 C C . LYS A 1 109 ? 4.788 13.173 11.894 1.00 96.44 109 LYS A C 1
ATOM 903 O O . LYS A 1 109 ? 5.845 12.555 11.827 1.00 96.44 109 LYS A O 1
ATOM 908 N N . THR A 1 110 ? 4.328 13.754 12.998 1.00 97.00 110 THR A N 1
ATOM 909 C CA . THR A 1 110 ? 5.020 13.724 14.291 1.00 97.00 110 THR A CA 1
ATOM 910 C C . THR A 1 110 ? 5.038 12.304 14.847 1.00 97.00 110 THR A C 1
ATOM 912 O O . THR A 1 110 ? 6.080 11.818 15.275 1.00 97.00 110 THR A O 1
ATOM 915 N N . ASN A 1 111 ? 3.919 11.581 14.739 1.00 96.50 111 ASN A N 1
ATOM 916 C CA . ASN A 1 111 ? 3.836 10.186 15.179 1.00 96.50 111 ASN A CA 1
ATOM 917 C C . ASN A 1 111 ? 4.799 9.281 14.389 1.00 96.50 111 ASN A C 1
ATOM 919 O O . ASN A 1 111 ? 5.398 8.371 14.958 1.00 96.50 111 ASN A O 1
ATOM 923 N N . ILE A 1 112 ? 4.998 9.545 13.090 1.00 97.00 112 ILE A N 1
ATOM 924 C CA . ILE A 1 112 ? 6.004 8.847 12.278 1.00 97.00 112 ILE A CA 1
ATOM 925 C C . ILE A 1 112 ? 7.414 9.093 12.818 1.00 97.00 112 ILE A C 1
ATOM 927 O O . ILE A 1 112 ? 8.161 8.129 12.936 1.00 97.00 112 ILE A O 1
ATOM 931 N N . GLU A 1 113 ? 7.771 10.336 13.144 1.00 96.94 113 GLU A N 1
ATOM 932 C CA . GLU A 1 113 ? 9.099 10.677 13.677 1.00 96.94 113 GLU A CA 1
ATOM 933 C C . GLU A 1 113 ? 9.357 9.982 15.018 1.00 96.94 113 GLU A C 1
ATOM 935 O O . GLU A 1 113 ? 10.367 9.294 15.168 1.00 96.94 113 GLU A O 1
ATOM 940 N N . ILE A 1 114 ? 8.401 10.068 15.950 1.00 97.50 114 ILE A N 1
ATOM 941 C CA . ILE A 1 114 ? 8.471 9.403 17.261 1.00 97.50 114 ILE A CA 1
ATOM 942 C C . ILE A 1 114 ? 8.646 7.889 17.088 1.00 97.50 114 ILE A C 1
ATOM 944 O O . ILE A 1 114 ? 9.534 7.285 17.691 1.00 97.50 114 ILE A O 1
ATOM 948 N N . ARG A 1 115 ? 7.832 7.270 16.224 1.00 96.81 115 ARG A N 1
ATOM 949 C CA . ARG A 1 115 ? 7.901 5.832 15.944 1.00 96.81 115 ARG A CA 1
ATOM 950 C C . ARG A 1 115 ? 9.241 5.438 15.326 1.00 96.81 115 ARG A C 1
ATOM 952 O O . ARG A 1 115 ? 9.803 4.424 15.720 1.00 96.81 115 ARG A O 1
ATOM 959 N N . THR A 1 116 ? 9.761 6.209 14.370 1.00 95.50 116 THR A N 1
ATOM 960 C CA . THR A 1 116 ? 11.059 5.924 13.739 1.00 95.50 116 THR A CA 1
ATOM 961 C C . THR A 1 116 ? 12.189 5.974 14.760 1.00 95.50 116 THR A C 1
ATOM 963 O O . THR A 1 116 ? 12.999 5.050 14.803 1.00 95.50 116 THR A O 1
ATOM 966 N N . LYS A 1 117 ? 12.214 7.004 15.614 1.00 95.50 117 LYS A N 1
ATOM 967 C CA . LYS A 1 117 ? 13.196 7.112 16.695 1.00 95.50 117 LYS A CA 1
ATOM 968 C C . LYS A 1 117 ? 13.131 5.896 17.622 1.00 95.50 117 LYS A C 1
ATOM 970 O O . LYS A 1 117 ? 14.149 5.252 17.855 1.00 95.50 117 LYS A O 1
ATOM 975 N N . SER A 1 118 ? 11.923 5.513 18.039 1.00 96.75 118 SER A N 1
ATOM 976 C CA . SER A 1 118 ? 11.708 4.321 18.865 1.00 96.75 118 SER A CA 1
ATOM 977 C C . SER A 1 118 ? 12.175 3.028 18.180 1.00 96.75 118 SER A C 1
ATOM 979 O O . SER A 1 118 ? 12.808 2.198 18.822 1.00 96.75 118 SER A O 1
ATOM 981 N N . MET A 1 119 ? 11.938 2.849 16.874 1.00 94.62 119 MET A N 1
ATOM 982 C CA . MET A 1 119 ? 12.443 1.681 16.134 1.00 94.62 119 MET A CA 1
ATOM 983 C C . MET A 1 119 ? 13.974 1.599 16.160 1.00 94.62 119 MET A C 1
ATOM 985 O O . MET A 1 119 ? 14.531 0.517 16.335 1.00 94.62 119 MET A O 1
ATOM 989 N N . ILE A 1 120 ? 14.660 2.732 15.981 1.00 92.31 120 ILE A N 1
ATOM 990 C CA . ILE A 1 120 ? 16.127 2.789 15.995 1.00 92.31 120 ILE A CA 1
ATOM 991 C C . ILE A 1 120 ? 16.659 2.466 17.393 1.00 92.31 120 ILE A C 1
ATOM 993 O O . ILE A 1 120 ? 17.544 1.620 17.518 1.00 92.31 120 ILE A O 1
ATOM 997 N N . GLU A 1 121 ? 16.087 3.079 18.433 1.00 94.50 121 GLU A N 1
ATOM 998 C CA . GLU A 1 121 ? 16.438 2.821 19.837 1.00 94.50 121 GLU A CA 1
ATOM 999 C C . GLU A 1 121 ? 16.202 1.354 20.234 1.00 94.50 121 GLU A C 1
ATOM 1001 O O . GLU A 1 121 ? 17.005 0.776 20.963 1.00 94.50 121 GLU A O 1
ATOM 1006 N N . ASN A 1 122 ? 15.162 0.721 19.683 1.00 95.38 122 ASN A N 1
ATOM 1007 C CA . ASN A 1 122 ? 14.837 -0.691 19.902 1.00 95.38 122 ASN A CA 1
ATOM 1008 C C . ASN A 1 122 ? 15.672 -1.671 19.057 1.00 95.38 122 ASN A C 1
ATOM 1010 O O . ASN A 1 122 ? 15.439 -2.876 19.111 1.00 95.38 122 ASN A O 1
ATOM 1014 N N . GLY A 1 123 ? 16.664 -1.194 18.299 1.00 92.44 123 GLY A N 1
ATOM 1015 C CA . GLY A 1 123 ? 17.623 -2.064 17.619 1.00 92.44 123 GLY A CA 1
ATOM 1016 C C . GLY A 1 123 ? 17.285 -2.422 16.172 1.00 92.44 123 GLY A C 1
ATOM 1017 O O . GLY A 1 123 ? 17.780 -3.438 15.686 1.00 92.44 123 GLY A O 1
ATOM 1018 N N . LEU A 1 124 ? 16.543 -1.577 15.443 1.00 90.44 124 LEU A N 1
ATOM 1019 C CA . LEU A 1 124 ? 16.289 -1.741 13.998 1.00 90.44 124 LEU A CA 1
ATOM 1020 C C . LEU A 1 124 ? 17.564 -2.053 13.189 1.00 90.44 124 LEU A C 1
ATOM 1022 O O . LEU A 1 124 ? 17.537 -2.865 12.268 1.00 90.44 124 LEU A O 1
ATOM 1026 N N . LEU A 1 125 ? 18.697 -1.432 13.533 1.00 87.88 125 LEU A N 1
ATOM 1027 C CA . LEU A 1 125 ? 19.982 -1.699 12.876 1.00 87.88 125 LEU A CA 1
ATOM 1028 C C . LEU A 1 125 ? 20.432 -3.155 13.044 1.00 87.88 125 LEU A C 1
ATOM 1030 O O . LEU A 1 125 ? 20.917 -3.765 12.093 1.00 87.88 125 LEU A O 1
ATOM 1034 N N . ASN A 1 126 ? 20.248 -3.718 14.239 1.00 89.44 126 ASN A N 1
ATOM 1035 C CA . ASN A 1 126 ? 20.583 -5.111 14.513 1.00 89.44 126 ASN A CA 1
ATOM 1036 C C . ASN A 1 126 ? 19.654 -6.048 13.740 1.00 89.44 126 ASN A C 1
ATOM 1038 O O . ASN A 1 126 ? 20.128 -7.025 13.169 1.00 89.44 126 ASN A O 1
ATOM 1042 N N . GLU A 1 127 ? 18.356 -5.732 13.669 1.00 89.88 127 GLU A N 1
ATOM 1043 C CA . GLU A 1 127 ? 17.407 -6.499 12.857 1.00 89.88 127 GLU A CA 1
ATOM 1044 C C . GLU A 1 127 ? 17.838 -6.539 11.391 1.00 89.88 127 GLU A C 1
ATOM 1046 O O . GLU A 1 127 ? 17.967 -7.624 10.834 1.00 89.88 127 GLU A O 1
ATOM 1051 N N . ILE A 1 128 ? 18.140 -5.382 10.789 1.00 87.25 128 ILE A N 1
ATOM 1052 C CA . ILE A 1 128 ? 18.553 -5.291 9.380 1.00 87.25 128 ILE A CA 1
ATOM 1053 C C . ILE A 1 128 ? 19.841 -6.082 9.127 1.00 87.25 128 ILE A C 1
ATOM 1055 O O . I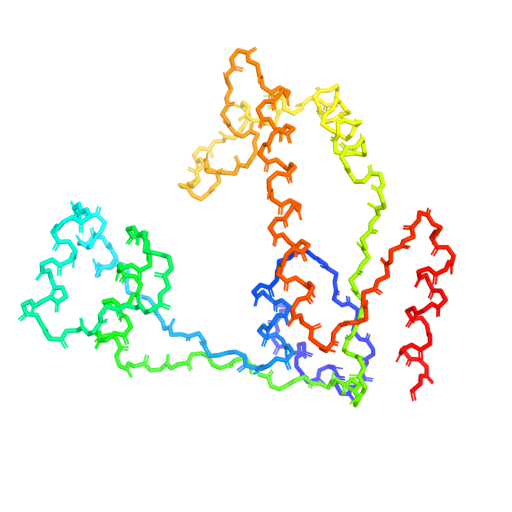LE A 1 128 ? 19.914 -6.833 8.155 1.00 87.25 128 ILE A O 1
ATOM 1059 N N . ASN A 1 129 ? 20.836 -5.950 10.009 1.00 85.75 129 ASN A N 1
ATOM 1060 C CA . ASN A 1 129 ? 22.117 -6.649 9.878 1.00 85.75 129 ASN A CA 1
ATOM 1061 C C . ASN A 1 129 ? 21.989 -8.175 10.021 1.00 85.75 129 ASN A C 1
ATOM 1063 O O . ASN A 1 129 ? 22.804 -8.910 9.468 1.00 85.75 129 ASN A O 1
ATOM 1067 N N . ASN A 1 130 ? 20.966 -8.654 10.731 1.00 89.94 130 ASN A N 1
ATOM 1068 C CA . ASN A 1 130 ? 20.712 -10.080 10.928 1.00 89.94 130 ASN A CA 1
ATOM 1069 C C . ASN A 1 130 ? 19.885 -10.717 9.798 1.00 89.94 130 ASN A C 1
ATOM 1071 O O . ASN A 1 130 ? 19.709 -11.939 9.784 1.00 89.94 130 ASN A O 1
ATOM 1075 N N . ILE A 1 131 ? 19.374 -9.932 8.841 1.00 88.31 131 ILE A N 1
ATOM 1076 C CA . ILE A 1 131 ? 18.624 -10.478 7.708 1.00 88.31 131 ILE A CA 1
ATOM 1077 C C . ILE A 1 131 ? 19.588 -11.189 6.755 1.00 88.31 131 ILE A C 1
ATOM 1079 O O . ILE A 1 131 ? 20.402 -10.572 6.068 1.00 88.31 131 ILE A O 1
ATOM 1083 N N . SER A 1 132 ? 19.444 -12.508 6.661 1.00 87.31 132 SER A N 1
ATOM 1084 C CA . SER A 1 132 ? 20.170 -13.329 5.694 1.00 87.31 132 SER A CA 1
ATOM 1085 C C . SER A 1 132 ? 19.345 -13.529 4.421 1.00 87.31 132 SER A C 1
ATOM 1087 O O . SER A 1 132 ? 18.152 -13.818 4.471 1.00 87.31 132 SER A O 1
ATOM 1089 N N . ASN A 1 133 ? 19.992 -13.363 3.264 1.00 85.00 133 ASN A N 1
ATOM 1090 C CA . ASN A 1 133 ? 19.414 -13.588 1.933 1.00 85.00 133 ASN A CA 1
ATOM 1091 C C . ASN A 1 133 ? 18.029 -12.926 1.692 1.00 85.00 133 ASN A C 1
ATOM 1093 O O . ASN A 1 133 ? 17.072 -13.611 1.313 1.00 85.00 133 ASN A O 1
ATOM 1097 N N . PRO A 1 134 ? 17.882 -11.602 1.908 1.00 85.38 134 PRO A N 1
ATOM 1098 C CA . PRO A 1 134 ? 16.608 -10.924 1.694 1.00 85.38 134 PRO A CA 1
ATOM 1099 C C . PRO A 1 134 ? 16.174 -10.989 0.228 1.00 85.38 134 PRO A C 1
ATOM 1101 O O . PRO A 1 134 ? 16.971 -10.805 -0.693 1.00 85.38 134 PRO A O 1
ATOM 1104 N N . SER A 1 135 ? 14.872 -11.167 -0.002 1.00 84.19 135 SER A N 1
ATOM 1105 C CA . SER A 1 135 ? 14.314 -11.045 -1.350 1.00 84.19 135 SER A CA 1
ATOM 1106 C C . SER A 1 135 ? 14.449 -9.609 -1.877 1.00 84.19 135 SER A C 1
ATOM 1108 O O . SER A 1 135 ? 14.518 -8.646 -1.106 1.00 84.19 135 SER A O 1
ATOM 1110 N N . LYS A 1 136 ? 14.405 -9.433 -3.207 1.00 81.88 136 LYS A N 1
ATOM 1111 C CA . LYS A 1 136 ? 14.416 -8.099 -3.842 1.00 81.88 136 LYS A CA 1
ATOM 1112 C C . LYS A 1 136 ? 13.334 -7.172 -3.267 1.00 81.88 136 LYS A C 1
ATOM 1114 O O . LYS A 1 136 ? 13.565 -5.976 -3.129 1.00 81.88 136 LYS A O 1
ATOM 1119 N N . THR A 1 137 ? 12.166 -7.721 -2.926 1.00 81.44 137 THR A N 1
ATOM 1120 C CA . THR A 1 137 ? 11.045 -6.974 -2.335 1.00 81.44 137 THR A CA 1
ATOM 1121 C C . THR A 1 137 ? 11.384 -6.464 -0.940 1.00 81.44 137 THR A C 1
ATOM 1123 O O . THR A 1 137 ? 11.118 -5.304 -0.639 1.00 81.44 137 THR A O 1
ATOM 1126 N N . VAL A 1 138 ? 11.995 -7.314 -0.108 1.00 83.06 138 VAL A N 1
ATOM 1127 C CA . VAL A 1 138 ? 12.419 -6.938 1.246 1.00 83.06 138 VAL A CA 1
ATOM 1128 C C . VAL A 1 138 ? 13.450 -5.820 1.167 1.00 83.06 138 VAL A C 1
ATOM 1130 O O . VAL A 1 138 ? 13.258 -4.800 1.807 1.00 83.06 138 VAL A O 1
ATOM 1133 N N . LEU A 1 139 ? 14.456 -5.922 0.294 1.00 82.75 139 LEU A N 1
ATOM 1134 C CA . LEU A 1 139 ? 15.480 -4.878 0.113 1.00 82.75 139 LEU A CA 1
ATOM 1135 C C . LEU A 1 139 ? 14.925 -3.499 -0.289 1.00 82.75 139 LEU A C 1
ATOM 1137 O O . LEU A 1 139 ? 15.561 -2.477 -0.039 1.00 82.75 139 LEU A O 1
ATOM 1141 N N . GLN A 1 140 ? 13.746 -3.449 -0.914 1.00 81.50 140 GLN A N 1
ATOM 1142 C CA . GLN A 1 140 ? 13.088 -2.197 -1.300 1.00 81.50 140 GLN A CA 1
ATOM 1143 C C . GLN A 1 140 ? 12.249 -1.575 -0.173 1.00 81.50 140 GLN A C 1
ATOM 1145 O O . GLN A 1 140 ? 11.774 -0.445 -0.326 1.00 81.50 140 GLN A O 1
ATOM 1150 N N . ALA A 1 141 ? 12.048 -2.285 0.941 1.00 83.12 141 ALA A N 1
ATOM 1151 C CA . ALA A 1 141 ? 11.256 -1.798 2.059 1.00 83.12 141 ALA A CA 1
ATOM 1152 C C . ALA A 1 141 ? 11.874 -0.540 2.695 1.00 83.12 141 ALA A C 1
ATOM 1154 O O . ALA A 1 141 ? 13.088 -0.309 2.685 1.00 83.12 141 ALA A O 1
ATOM 1155 N N . ILE A 1 142 ? 11.012 0.312 3.252 1.00 81.75 142 ILE A N 1
ATOM 1156 C CA . ILE A 1 142 ? 11.444 1.524 3.951 1.00 81.75 142 ILE A CA 1
ATOM 1157 C C . ILE A 1 142 ? 12.260 1.112 5.182 1.00 81.75 142 ILE A C 1
ATOM 1159 O O . ILE A 1 142 ? 11.790 0.320 5.987 1.00 81.75 142 ILE A O 1
ATOM 1163 N N . GLY A 1 143 ? 13.465 1.665 5.320 1.00 77.88 143 GLY A N 1
ATOM 1164 C CA . GLY A 1 143 ? 14.384 1.362 6.423 1.00 77.88 143 GLY A CA 1
ATOM 1165 C C . GLY A 1 143 ? 15.486 0.363 6.093 1.00 77.88 143 GLY A C 1
ATOM 1166 O O . GLY A 1 143 ? 16.469 0.331 6.812 1.00 77.88 143 GLY A O 1
ATOM 1167 N N . MET A 1 144 ? 15.416 -0.352 4.967 1.00 76.88 144 MET A N 1
ATOM 1168 C CA . MET A 1 144 ? 16.437 -1.350 4.603 1.00 76.88 144 MET A CA 1
ATOM 1169 C C . MET A 1 144 ? 17.744 -0.769 4.046 1.00 76.88 144 MET A C 1
ATOM 1171 O O . MET A 1 144 ? 18.723 -1.492 3.893 1.00 76.88 144 MET A O 1
ATOM 1175 N N . ASN A 1 145 ? 17.779 0.523 3.709 1.00 74.25 145 ASN A N 1
ATOM 1176 C CA . ASN A 1 145 ? 18.980 1.170 3.182 1.00 74.25 145 ASN A CA 1
ATOM 1177 C C . ASN A 1 145 ? 19.711 1.912 4.309 1.00 74.25 145 ASN A C 1
ATOM 1179 O O . ASN A 1 145 ? 19.228 2.949 4.767 1.00 74.25 145 ASN A O 1
ATOM 1183 N N . LEU A 1 146 ? 20.867 1.379 4.715 1.00 70.12 146 LEU A N 1
ATOM 1184 C CA . LEU A 1 146 ? 21.747 1.884 5.776 1.00 70.12 146 LEU A CA 1
ATOM 1185 C C . LEU A 1 146 ? 22.559 3.117 5.333 1.00 70.12 146 LEU A C 1
ATOM 1187 O O . LEU A 1 146 ? 23.785 3.132 5.384 1.00 70.12 146 LEU A O 1
ATOM 1191 N N . SER A 1 147 ? 21.881 4.158 4.857 1.00 74.56 147 SER A N 1
ATOM 1192 C CA . SER A 1 147 ? 22.511 5.452 4.565 1.00 74.56 147 SER A CA 1
ATOM 1193 C C . SER A 1 147 ? 22.990 6.149 5.846 1.00 74.56 147 SER A C 1
ATOM 1195 O O . SER A 1 147 ? 22.372 5.956 6.891 1.00 74.56 147 SER A O 1
ATOM 1197 N N . GLU A 1 148 ? 23.964 7.062 5.742 1.00 69.88 148 GLU A N 1
ATOM 1198 C CA . GLU A 1 148 ? 24.471 7.875 6.871 1.00 69.88 148 GLU A CA 1
ATOM 1199 C C . GLU A 1 148 ? 23.371 8.605 7.665 1.00 69.88 148 GLU A C 1
ATOM 1201 O O . GLU A 1 148 ? 23.527 8.832 8.859 1.00 69.88 148 GLU A O 1
ATOM 1206 N N . ASN A 1 149 ? 22.232 8.924 7.037 1.00 84.44 149 ASN A N 1
ATOM 1207 C CA . ASN A 1 149 ? 21.078 9.533 7.700 1.00 84.44 149 ASN A CA 1
ATOM 1208 C C . ASN A 1 149 ? 19.837 8.623 7.629 1.00 84.44 149 ASN A C 1
ATOM 1210 O O . ASN A 1 149 ? 18.843 8.930 6.964 1.00 84.44 149 ASN A O 1
ATOM 1214 N N . LEU A 1 150 ? 19.937 7.437 8.238 1.00 87.31 150 LEU A N 1
ATOM 1215 C CA . LEU A 1 150 ? 18.896 6.402 8.214 1.00 87.31 150 LEU A CA 1
ATOM 1216 C C . LEU A 1 150 ? 17.548 6.908 8.751 1.00 87.31 150 LEU A C 1
ATOM 1218 O O . LEU A 1 150 ? 16.518 6.679 8.116 1.00 87.31 150 LEU A O 1
ATOM 1222 N N . GLU A 1 151 ? 17.559 7.613 9.884 1.00 91.75 151 GLU A N 1
A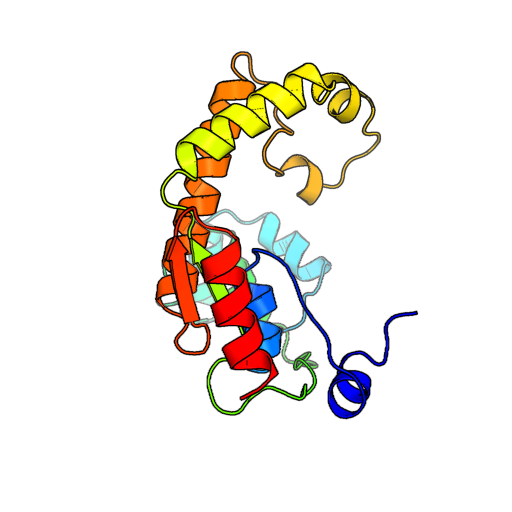TOM 1223 C CA . GLU A 1 151 ? 16.353 8.149 10.524 1.00 91.75 151 GLU A CA 1
ATOM 1224 C C . GLU A 1 151 ? 15.594 9.098 9.592 1.00 91.75 151 GLU A C 1
ATOM 1226 O O . GLU A 1 151 ? 14.415 8.876 9.301 1.00 91.75 151 GLU A O 1
ATOM 1231 N N . GLU A 1 152 ? 16.281 10.107 9.047 1.00 90.69 152 GLU A N 1
ATOM 1232 C CA . GLU A 1 152 ? 15.670 11.073 8.133 1.00 90.69 152 GLU A CA 1
ATOM 1233 C C . GLU A 1 152 ? 15.140 10.382 6.872 1.00 90.69 152 GLU A C 1
ATOM 1235 O O . GLU A 1 152 ? 14.027 10.653 6.414 1.00 90.69 152 GLU A O 1
ATOM 1240 N N . ASN A 1 153 ? 15.885 9.413 6.334 1.00 89.75 153 ASN A N 1
ATOM 1241 C CA . ASN A 1 153 ? 15.451 8.652 5.167 1.00 89.75 153 ASN A CA 1
ATOM 1242 C C . ASN A 1 153 ? 14.188 7.821 5.435 1.00 89.75 153 ASN A C 1
ATOM 1244 O O . ASN A 1 153 ? 13.288 7.785 4.584 1.00 89.75 153 ASN A O 1
ATOM 1248 N N . ILE A 1 154 ? 14.089 7.167 6.597 1.00 92.62 154 ILE A N 1
ATOM 1249 C CA . ILE A 1 154 ? 12.878 6.450 7.014 1.00 92.62 154 ILE A CA 1
ATOM 1250 C C . ILE A 1 154 ? 11.721 7.435 7.162 1.00 92.62 154 ILE A C 1
ATOM 1252 O O . ILE A 1 154 ? 10.644 7.187 6.611 1.00 92.62 154 ILE A O 1
ATOM 1256 N N . ASN A 1 155 ? 11.940 8.566 7.830 1.00 94.62 155 ASN A N 1
ATOM 1257 C CA . ASN A 1 155 ? 10.921 9.588 8.048 1.00 94.62 155 ASN A CA 1
ATOM 1258 C C . ASN A 1 155 ? 10.380 10.140 6.725 1.00 94.62 155 ASN A C 1
ATOM 1260 O O . ASN A 1 155 ? 9.168 10.112 6.500 1.00 94.62 155 ASN A O 1
ATOM 1264 N N . ILE A 1 156 ? 11.249 10.570 5.805 1.00 92.94 156 ILE A N 1
ATOM 1265 C CA . ILE A 1 156 ? 10.849 11.085 4.487 1.00 92.94 156 ILE A CA 1
ATOM 1266 C C . ILE A 1 156 ? 10.035 10.039 3.720 1.00 92.94 156 ILE A C 1
ATOM 1268 O O . ILE A 1 156 ? 8.954 10.343 3.202 1.00 92.94 156 ILE A O 1
ATOM 1272 N N . LYS A 1 157 ? 10.533 8.800 3.625 1.00 92.88 157 LYS A N 1
ATOM 1273 C CA . LYS A 1 157 ? 9.862 7.738 2.862 1.00 92.88 157 LYS A CA 1
ATOM 1274 C C . LYS A 1 157 ? 8.525 7.347 3.493 1.00 92.88 157 LYS A C 1
ATOM 1276 O O . LYS A 1 157 ? 7.547 7.194 2.762 1.00 92.88 157 LYS A O 1
ATOM 1281 N N . THR A 1 158 ? 8.451 7.262 4.819 1.00 94.50 158 THR A N 1
ATOM 1282 C CA . THR A 1 158 ? 7.216 6.921 5.543 1.00 94.50 158 THR A CA 1
ATOM 1283 C C . THR A 1 158 ? 6.184 8.043 5.434 1.00 94.50 158 THR A C 1
ATOM 1285 O O . THR A 1 158 ? 5.026 7.773 5.130 1.00 94.50 158 THR A O 1
ATOM 1288 N N . LYS A 1 159 ? 6.587 9.317 5.550 1.00 95.81 159 LYS A N 1
ATOM 1289 C CA . LYS A 1 159 ? 5.697 10.474 5.320 1.00 95.81 159 LYS A CA 1
ATOM 1290 C C . LYS A 1 159 ? 5.143 10.488 3.893 1.00 95.81 159 LYS A C 1
ATOM 1292 O O . LYS A 1 159 ? 3.965 10.783 3.687 1.00 95.81 159 LYS A O 1
ATOM 1297 N N . ARG A 1 160 ? 5.973 10.152 2.894 1.00 93.94 160 ARG A N 1
ATOM 1298 C CA . ARG A 1 160 ? 5.535 10.002 1.493 1.00 93.94 160 ARG A CA 1
ATOM 1299 C C . ARG A 1 160 ? 4.550 8.844 1.329 1.00 93.94 160 ARG A C 1
ATOM 1301 O O . ARG A 1 160 ? 3.570 9.008 0.606 1.00 93.94 160 ARG A O 1
ATOM 1308 N N . LEU A 1 161 ? 4.792 7.706 1.983 1.00 93.12 161 LEU A N 1
ATOM 1309 C CA . LEU A 1 161 ? 3.877 6.562 1.984 1.00 93.12 161 LEU A CA 1
ATOM 1310 C C . LEU A 1 161 ? 2.525 6.934 2.608 1.00 93.12 161 LEU A C 1
ATOM 1312 O O . LEU A 1 161 ? 1.505 6.765 1.948 1.00 93.12 161 LEU A O 1
ATOM 1316 N N . ALA A 1 162 ? 2.528 7.534 3.800 1.00 94.56 162 ALA A N 1
ATOM 1317 C CA . ALA A 1 162 ? 1.320 7.997 4.481 1.00 94.56 162 ALA A CA 1
ATOM 1318 C C . ALA A 1 162 ? 0.529 8.992 3.620 1.00 94.56 162 ALA A C 1
ATOM 1320 O O . ALA A 1 162 ? -0.673 8.834 3.430 1.00 94.56 162 ALA A O 1
ATOM 1321 N N . LYS A 1 163 ? 1.205 9.963 2.986 1.00 94.25 163 LYS A N 1
ATOM 1322 C CA . LYS A 1 163 ? 0.555 10.888 2.044 1.00 94.25 163 LYS A CA 1
ATOM 1323 C C . LYS A 1 163 ? -0.111 10.148 0.879 1.00 94.25 163 LYS A C 1
ATOM 1325 O O . LYS A 1 163 ? -1.223 10.499 0.505 1.00 94.25 163 LYS A O 1
ATOM 1330 N N . LYS A 1 164 ? 0.547 9.135 0.303 1.00 92.38 164 LYS A N 1
ATOM 1331 C CA . LYS A 1 164 ? -0.039 8.316 -0.773 1.00 92.38 164 LYS A CA 1
ATOM 1332 C C . LYS A 1 164 ? -1.258 7.534 -0.291 1.00 92.38 164 LYS A C 1
ATOM 1334 O O . LYS A 1 164 ? -2.241 7.493 -1.020 1.00 92.38 164 LYS A O 1
ATOM 1339 N N . GLN A 1 165 ? -1.203 6.956 0.910 1.00 93.94 165 GLN A N 1
ATOM 1340 C CA . GLN A 1 165 ? -2.334 6.254 1.522 1.00 93.94 165 GLN A CA 1
ATOM 1341 C C . GLN A 1 165 ? -3.516 7.207 1.709 1.00 93.94 165 GLN A C 1
ATOM 1343 O O . GLN A 1 165 ? -4.587 6.929 1.188 1.00 93.94 165 GLN A O 1
ATOM 1348 N N . ILE A 1 166 ? -3.300 8.374 2.324 1.00 93.75 166 ILE A N 1
ATOM 1349 C CA . ILE A 1 166 ? -4.338 9.400 2.502 1.00 93.75 166 ILE A CA 1
ATOM 1350 C C . ILE A 1 166 ? -4.944 9.807 1.152 1.00 93.75 166 ILE A C 1
ATOM 1352 O O . ILE A 1 166 ? -6.159 9.814 1.003 1.00 93.75 166 ILE A O 1
ATOM 1356 N N . THR A 1 167 ? -4.121 10.112 0.143 1.00 92.38 167 THR A N 1
ATOM 1357 C CA . THR A 1 167 ? -4.617 10.472 -1.198 1.00 92.38 167 THR A CA 1
ATOM 1358 C C . THR A 1 167 ? -5.428 9.351 -1.846 1.00 92.38 167 THR A C 1
ATOM 1360 O O . THR A 1 167 ? -6.362 9.637 -2.592 1.00 92.38 167 THR A O 1
ATOM 1363 N N . TRP A 1 168 ? -5.056 8.093 -1.607 1.00 92.06 168 TRP A N 1
ATOM 1364 C CA . TRP A 1 168 ? -5.764 6.936 -2.139 1.00 92.06 168 TRP A CA 1
ATOM 1365 C C . TRP A 1 168 ? -7.118 6.760 -1.439 1.00 92.06 168 TRP A C 1
ATOM 1367 O O . TRP A 1 168 ? -8.143 6.747 -2.109 1.00 92.06 168 TRP A O 1
ATOM 1377 N N . PHE A 1 169 ? -7.131 6.724 -0.103 1.00 92.25 169 PHE A N 1
ATOM 1378 C CA . PHE A 1 169 ? -8.339 6.484 0.693 1.00 92.25 169 PHE A CA 1
ATOM 1379 C C . PHE A 1 169 ? -9.331 7.650 0.657 1.00 92.25 169 PHE A C 1
ATOM 1381 O O . PHE A 1 169 ? -10.529 7.422 0.742 1.00 92.25 169 PHE A O 1
ATOM 1388 N N . LYS A 1 170 ? -8.874 8.888 0.426 1.00 90.62 170 LYS A N 1
ATOM 1389 C CA . LYS A 1 170 ? -9.761 10.043 0.181 1.00 90.62 170 LYS A CA 1
ATOM 1390 C C . LYS A 1 170 ? -10.656 9.898 -1.052 1.00 90.62 170 LYS A C 1
ATOM 1392 O O . LYS A 1 170 ? -11.603 10.661 -1.184 1.00 90.62 170 LYS A O 1
ATOM 1397 N N . LYS A 1 171 ? -10.315 8.997 -1.975 1.00 90.12 171 LYS A N 1
ATOM 1398 C CA . LYS A 1 171 ? -11.093 8.714 -3.189 1.00 90.12 171 LYS A CA 1
ATOM 1399 C C . LYS A 1 171 ? -11.939 7.445 -3.059 1.00 90.12 171 LYS A C 1
ATOM 1401 O O . LYS A 1 171 ? -12.511 7.013 -4.052 1.00 90.12 171 LYS A O 1
ATOM 1406 N N . GLU A 1 172 ? -11.927 6.798 -1.894 1.00 91.38 172 GLU A N 1
ATOM 1407 C CA . GLU A 1 172 ? -12.655 5.557 -1.660 1.00 91.38 172 GLU A CA 1
ATOM 1408 C C . GLU A 1 172 ? -13.980 5.849 -0.957 1.00 91.38 172 GLU A C 1
ATOM 1410 O O . GLU A 1 172 ? -14.025 5.987 0.262 1.00 91.38 172 GLU A O 1
ATOM 1415 N N . ASP A 1 173 ? -15.061 5.907 -1.729 1.00 90.75 173 ASP A N 1
ATOM 1416 C CA . ASP A 1 173 ? -16.384 6.294 -1.223 1.00 90.75 173 ASP A CA 1
ATOM 1417 C C . ASP A 1 173 ? -16.997 5.249 -0.277 1.00 90.75 173 ASP A C 1
ATOM 1419 O O . ASP A 1 173 ? -17.859 5.567 0.538 1.00 90.75 173 ASP A O 1
ATOM 1423 N N . LYS A 1 174 ? -16.531 3.996 -0.349 1.00 91.88 174 LYS A N 1
ATOM 1424 C CA . LYS A 1 174 ? -16.998 2.905 0.517 1.00 91.88 174 LYS A CA 1
ATOM 1425 C C . LYS A 1 174 ? -16.345 2.894 1.901 1.00 91.88 174 LYS A C 1
ATOM 1427 O O . LYS A 1 174 ? -16.681 2.039 2.717 1.00 91.88 174 LYS A O 1
ATOM 1432 N N . LEU A 1 175 ? -15.426 3.816 2.191 1.00 93.31 175 LEU A N 1
ATOM 1433 C CA . LEU A 1 175 ? -14.807 3.956 3.509 1.00 93.31 175 LEU A CA 1
ATOM 1434 C C . LEU A 1 175 ? -15.149 5.309 4.124 1.00 93.31 175 LEU A C 1
ATOM 1436 O O . LEU A 1 175 ? -14.963 6.358 3.510 1.00 93.31 175 LEU A O 1
ATOM 1440 N N . LYS A 1 176 ? -15.574 5.301 5.388 1.00 93.25 176 LYS A N 1
ATOM 1441 C CA . LYS A 1 176 ? -15.799 6.531 6.149 1.00 93.25 176 LYS A CA 1
ATOM 1442 C C . LYS A 1 176 ? -14.448 7.092 6.591 1.00 93.25 176 LYS A C 1
ATOM 1444 O O . LYS A 1 176 ? -13.760 6.494 7.421 1.00 93.25 176 LYS A O 1
ATOM 1449 N N . MET A 1 177 ? -14.047 8.238 6.044 1.00 93.75 177 MET A N 1
ATOM 1450 C CA . MET A 1 177 ? -12.845 8.934 6.509 1.00 93.75 177 MET A CA 1
ATOM 1451 C C . MET A 1 177 ? -13.117 9.608 7.857 1.00 93.75 177 MET A C 1
ATOM 1453 O O . MET A 1 177 ? -14.080 10.359 7.991 1.00 93.75 177 MET A O 1
ATOM 1457 N N . ILE A 1 178 ? -12.240 9.370 8.831 1.00 95.19 178 ILE A N 1
ATOM 1458 C CA . ILE A 1 178 ? -12.297 9.987 10.159 1.00 95.19 178 ILE A CA 1
ATOM 1459 C C . ILE A 1 178 ? -10.983 10.721 10.393 1.00 95.19 178 ILE A C 1
ATOM 1461 O O . ILE A 1 178 ? -9.917 10.105 10.403 1.00 95.19 178 ILE A O 1
ATOM 1465 N N . GLU A 1 179 ? -11.054 12.035 10.570 1.00 94.81 179 GLU A N 1
ATOM 1466 C CA . GLU A 1 179 ? -9.902 12.874 10.897 1.00 94.81 179 GLU A CA 1
ATOM 1467 C C . GLU A 1 179 ? -9.996 13.303 12.361 1.00 94.81 179 GLU A C 1
ATOM 1469 O O . GLU A 1 179 ? -10.673 14.271 12.688 1.00 94.81 179 GLU A O 1
ATOM 1474 N N . SER A 1 180 ? -9.353 12.535 13.240 1.00 94.75 180 SER A N 1
ATOM 1475 C CA . SER A 1 180 ? -9.386 12.745 14.690 1.00 94.75 180 SER A CA 1
ATOM 1476 C C . SER A 1 180 ? -8.101 12.218 15.327 1.00 94.75 180 SER A C 1
ATOM 1478 O O . SER A 1 180 ? -7.474 11.298 14.797 1.00 94.75 180 SER A O 1
ATOM 1480 N N . ASP A 1 181 ? -7.673 12.812 16.433 1.00 94.62 181 ASP A N 1
ATOM 1481 C CA . ASP A 1 181 ? -6.649 12.269 17.331 1.00 94.62 181 ASP A CA 1
ATOM 1482 C C . ASP A 1 181 ? -7.264 11.547 18.545 1.00 94.62 181 ASP A C 1
ATOM 1484 O O . ASP A 1 181 ? -6.533 10.995 19.364 1.00 94.62 181 ASP A O 1
ATOM 1488 N N . ASN A 1 182 ? -8.599 11.503 18.640 1.00 94.94 182 ASN A N 1
ATOM 1489 C CA . ASN A 1 182 ? -9.327 10.834 19.706 1.00 94.94 182 ASN A CA 1
ATOM 1490 C C . ASN A 1 182 ? -9.744 9.411 19.296 1.00 94.94 182 ASN A C 1
ATOM 1492 O O . ASN A 1 182 ? -10.622 9.214 18.453 1.00 94.94 182 ASN A O 1
ATOM 1496 N N . GLU A 1 183 ? -9.144 8.413 19.941 1.00 94.00 183 GLU A N 1
ATOM 1497 C CA . GLU A 1 183 ? -9.431 6.993 19.710 1.00 94.00 183 GLU A CA 1
ATOM 1498 C C . GLU A 1 183 ? -10.891 6.617 20.005 1.00 94.00 183 GLU A C 1
ATOM 1500 O O . GLU A 1 183 ? -11.470 5.813 19.271 1.00 94.00 183 GLU A O 1
ATOM 1505 N N . ASP A 1 184 ? -11.526 7.239 21.004 1.00 95.62 184 ASP A N 1
ATOM 1506 C CA . ASP A 1 184 ? -12.914 6.942 21.380 1.00 95.62 184 ASP A CA 1
ATOM 1507 C C . ASP A 1 184 ? -13.904 7.357 20.281 1.00 95.62 184 ASP A C 1
ATOM 1509 O O . ASP A 1 184 ? -14.905 6.680 20.035 1.00 95.62 184 ASP A O 1
ATOM 1513 N N . GLU A 1 185 ? -13.623 8.459 19.582 1.00 94.19 185 GLU A N 1
ATOM 1514 C CA . GLU A 1 185 ? -14.442 8.935 18.463 1.00 94.19 185 GLU A CA 1
ATOM 1515 C C . GLU A 1 185 ? -14.361 7.977 17.266 1.00 94.19 185 GLU A C 1
ATOM 1517 O O . GLU A 1 185 ? -15.375 7.655 16.631 1.00 94.19 185 GLU A O 1
ATOM 1522 N N . VAL A 1 186 ? -13.150 7.489 16.987 1.00 94.12 186 VAL A N 1
ATOM 1523 C CA . VAL A 1 186 ? -12.881 6.507 15.933 1.00 94.12 186 VAL A CA 1
ATOM 1524 C C . VAL A 1 186 ? -13.571 5.187 16.262 1.00 94.12 186 VAL A C 1
ATOM 1526 O O . VAL A 1 186 ? -14.280 4.641 15.416 1.00 94.12 186 VAL A O 1
ATOM 1529 N N . TYR A 1 187 ? -13.424 4.709 17.500 1.00 94.06 187 TYR A N 1
ATOM 1530 C CA . TYR A 1 187 ? -14.070 3.493 17.981 1.00 94.06 187 TYR A CA 1
ATOM 1531 C C . TYR A 1 187 ? -15.593 3.594 17.887 1.00 94.06 187 TYR A C 1
ATOM 1533 O O . TYR 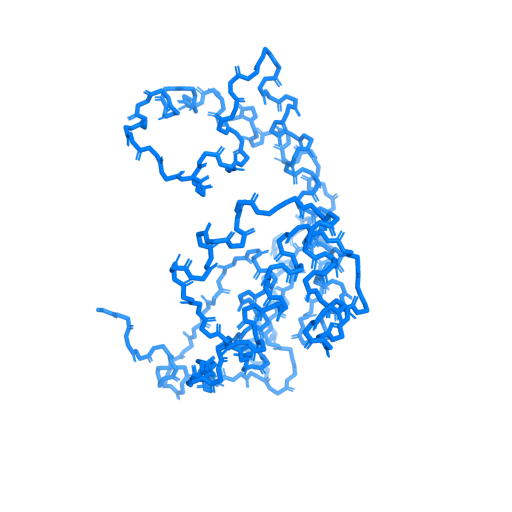A 1 187 ? -16.237 2.708 17.327 1.00 94.06 187 TYR A O 1
ATOM 1541 N N . LYS A 1 188 ? -16.180 4.701 18.356 1.00 94.19 188 LYS A N 1
ATOM 1542 C CA . LYS A 1 188 ? -17.626 4.925 18.267 1.00 94.19 188 LYS A CA 1
ATOM 1543 C C . LYS A 1 188 ? -18.113 4.883 16.819 1.00 94.19 188 LYS A C 1
ATOM 1545 O O . LYS A 1 188 ? -19.074 4.181 16.524 1.00 94.19 188 LYS A O 1
ATOM 1550 N N . SER A 1 189 ? -17.424 5.574 15.911 1.00 92.44 189 SER A N 1
ATOM 1551 C CA . SER A 1 189 ? -17.768 5.566 14.485 1.00 92.44 189 SER A CA 1
ATOM 1552 C C . SER A 1 189 ? -17.624 4.186 13.840 1.00 92.44 189 SER A C 1
ATOM 1554 O O . SER A 1 189 ? -18.397 3.851 12.947 1.00 92.44 189 SER A O 1
ATOM 1556 N N . MET A 1 190 ? -16.640 3.389 14.264 1.00 91.88 190 MET A N 1
ATOM 1557 C CA . MET A 1 190 ? -16.480 2.007 13.811 1.00 91.88 190 MET A CA 1
ATOM 1558 C C . MET A 1 190 ? -17.646 1.137 14.294 1.00 91.88 190 MET A C 1
ATOM 1560 O O . MET A 1 190 ? -18.228 0.406 13.500 1.00 91.88 190 MET A O 1
ATOM 1564 N N . MET A 1 191 ? -18.034 1.260 15.565 1.00 91.50 191 MET A N 1
ATOM 1565 C CA . MET A 1 191 ? -19.164 0.516 16.127 1.00 91.50 191 MET A CA 1
ATOM 1566 C C . MET A 1 191 ? -20.507 0.921 15.509 1.00 91.50 191 MET A C 1
ATOM 1568 O O . MET A 1 191 ? -21.385 0.076 15.384 1.00 91.50 191 MET A O 1
ATOM 1572 N N . GLU A 1 192 ? -20.677 2.179 15.094 1.00 90.38 192 GLU A N 1
ATOM 1573 C CA . GLU A 1 192 ? -21.853 2.621 14.325 1.00 90.38 192 GLU A CA 1
ATOM 1574 C C . GLU A 1 192 ? -21.969 1.906 12.971 1.00 90.38 192 GLU A C 1
ATOM 1576 O O . GLU A 1 192 ? -23.080 1.648 12.529 1.00 90.38 192 GLU A O 1
ATOM 1581 N N . ILE A 1 193 ? -20.843 1.577 12.327 1.00 88.94 193 ILE A N 1
ATOM 1582 C CA . ILE A 1 193 ? -20.822 0.831 11.057 1.00 88.94 193 ILE A CA 1
ATOM 1583 C C . ILE A 1 193 ? -21.050 -0.664 11.292 1.00 88.94 193 ILE A C 1
ATOM 1585 O O . ILE A 1 193 ? -21.719 -1.305 10.496 1.00 88.94 193 ILE A O 1
ATOM 1589 N N . ILE A 1 194 ? -20.490 -1.224 12.367 1.00 85.19 194 ILE A N 1
ATOM 1590 C CA . ILE A 1 194 ? -20.637 -2.654 12.685 1.00 85.19 194 ILE A CA 1
ATOM 1591 C C . ILE A 1 194 ? -22.071 -2.980 13.132 1.00 85.19 194 ILE A C 1
ATOM 1593 O O . ILE A 1 194 ? -22.596 -4.030 12.782 1.00 85.19 194 ILE A O 1
ATOM 1597 N N . ASN A 1 195 ? -22.702 -2.095 13.909 1.00 84.44 195 ASN A N 1
ATOM 1598 C CA . ASN A 1 195 ? -24.035 -2.329 14.477 1.00 84.44 195 ASN A CA 1
ATOM 1599 C C . ASN A 1 195 ? -25.196 -1.795 13.617 1.00 84.44 195 ASN A C 1
ATOM 1601 O O . ASN A 1 195 ? -26.351 -1.968 14.016 1.00 84.44 195 ASN A O 1
ATOM 1605 N N . GLY A 1 196 ? -24.903 -1.056 12.543 1.00 70.62 196 GLY A N 1
ATOM 1606 C CA . GLY A 1 196 ? -25.893 -0.396 11.685 1.00 70.62 196 GLY A CA 1
ATOM 1607 C C . GLY A 1 196 ? -26.237 -1.227 10.465 1.00 70.62 196 GLY A C 1
ATOM 1608 O O . GLY A 1 196 ? -27.451 -1.383 10.209 1.00 70.62 196 GLY A O 1
#

Sequence (196 aa):
MDQDIPKKSFEEDILAVGGSGLYVKAIIDRYEFKPTDPAIRSELEQLNYDQLIKFHELNEIPIPDIELNKRRLMRNIESYILDESKYVFPQVCLPDSYAGIFWNHPNYKTNIEIRTKSMIENGLLNEINNISNPSKTVLQAIGMNLSENLEENINIKTKRLAKKQITWFKKEDKLKMIESDNEDEVYKSMMEIING

Foldseek 3Di:
DDDPQQVVLVVDDDDDDDLPLVVVCCQVVQDWAQDADPVLVVVLVPDDPVRLVVVCVVVVQDDDPDDDDSVSSSVSVRNVVRPDDIDGRHHGDAFPAAREADEDEPCVLVVQLVVLVVCVVVPLVVVLVPDDPDDPVRCPDQQNDPDPCSSVSSSVVVVVVSVVSCVSVVPPRNHHYDYYPDPVVRVVVRVVRVVD

Radius of gyration: 20.59 Å; chains: 1; bounding box: 50×37×54 Å

pLDDT: mean 88.19, std 8.04, range [43.31, 97.5]

Secondary structure (DSSP, 8-state):
--S-HHHHTTTS--------HHHHHHHHTT-EE----HHHHHHHHHS-HHHHHHHHHHTTPPPPSS---HHHHHHHHHHHH--S--EEPPP----SS-SEEEE--TTHHHHHHHHHHHHHHTTHHHHHHH--S--HHHHTSTT-S--TTHHHHHHHHHHHHHHHHHHHHTT-TTEEEE--S-HHHHHHHHHHHH--